Protein AF-A0A497RC19-F1 (afdb_monomer_lite)

Structure (mmCIF, N/CA/C/O backbone):
data_AF-A0A497RC19-F1
#
_entry.id   AF-A0A497RC19-F1
#
loop_
_atom_site.group_PDB
_atom_site.id
_atom_site.type_symbol
_atom_site.label_atom_id
_atom_site.label_alt_id
_atom_site.label_comp_id
_atom_site.label_asym_id
_atom_site.label_entity_id
_atom_site.label_seq_id
_atom_site.pdbx_PDB_ins_code
_atom_site.Cartn_x
_atom_site.Cartn_y
_atom_site.Cartn_z
_atom_site.occupancy
_atom_site.B_iso_or_equiv
_atom_site.auth_seq_id
_atom_site.auth_comp_id
_atom_site.auth_asym_id
_atom_site.auth_atom_id
_atom_site.pdbx_PDB_model_num
ATOM 1 N N . MET A 1 1 ? -13.949 -9.926 -4.758 1.00 48.03 1 MET A N 1
ATOM 2 C CA . MET A 1 1 ? -12.972 -9.409 -3.772 1.00 48.03 1 MET A CA 1
ATOM 3 C C . MET A 1 1 ? -12.907 -7.889 -3.923 1.00 48.03 1 MET A C 1
ATOM 5 O O . MET A 1 1 ? -12.352 -7.402 -4.901 1.00 48.03 1 MET A O 1
ATOM 9 N N . LYS A 1 2 ? -13.601 -7.131 -3.064 1.00 46.31 2 LYS A N 1
ATOM 10 C CA . LYS A 1 2 ? -13.687 -5.663 -3.170 1.00 46.31 2 LYS A CA 1
ATOM 11 C C . LYS A 1 2 ? -12.414 -5.090 -2.534 1.00 46.31 2 LYS A C 1
ATOM 13 O O . LYS A 1 2 ? -12.255 -5.187 -1.325 1.00 46.31 2 LYS A O 1
ATOM 18 N N . MET A 1 3 ? -11.468 -4.605 -3.341 1.00 50.06 3 MET A N 1
ATOM 19 C CA . MET A 1 3 ? -10.266 -3.951 -2.800 1.00 50.06 3 MET A CA 1
ATOM 20 C C . MET A 1 3 ? -10.676 -2.696 -2.027 1.00 50.06 3 MET A C 1
ATOM 22 O O . MET A 1 3 ? -11.540 -1.952 -2.497 1.00 50.06 3 MET A O 1
ATOM 26 N N . SER A 1 4 ? -10.051 -2.448 -0.875 1.00 59.72 4 SER A N 1
ATOM 27 C CA . SER A 1 4 ? -10.265 -1.207 -0.136 1.00 59.72 4 SER A CA 1
ATOM 28 C C . SER A 1 4 ? -9.777 -0.002 -0.949 1.00 59.72 4 SER A C 1
ATOM 30 O O . SER A 1 4 ? -8.830 -0.094 -1.737 1.00 59.72 4 SER A O 1
ATOM 32 N N . THR A 1 5 ? -10.441 1.142 -0.783 1.00 57.25 5 THR A N 1
ATOM 33 C CA . THR A 1 5 ? -10.145 2.383 -1.518 1.00 57.25 5 THR A CA 1
ATOM 34 C C . THR A 1 5 ? -8.695 2.840 -1.309 1.00 57.25 5 THR A C 1
ATOM 36 O O . THR A 1 5 ? -8.059 3.302 -2.253 1.00 57.25 5 THR A O 1
ATOM 39 N N . SER A 1 6 ? -8.156 2.613 -0.104 1.00 59.22 6 SER A N 1
ATOM 40 C CA . SER A 1 6 ? -6.755 2.845 0.284 1.00 59.22 6 SER A CA 1
ATOM 41 C C . SER A 1 6 ? -5.785 2.031 -0.581 1.00 59.22 6 SER A C 1
ATOM 43 O O . SER A 1 6 ? -4.930 2.583 -1.279 1.00 59.22 6 SER A O 1
ATOM 45 N N . ARG A 1 7 ? -5.987 0.710 -0.633 1.00 63.12 7 ARG A N 1
ATOM 46 C CA . ARG A 1 7 ? -5.147 -0.209 -1.407 1.00 63.12 7 ARG A CA 1
ATOM 47 C C . ARG A 1 7 ? -5.224 0.086 -2.899 1.00 63.12 7 ARG A C 1
ATOM 49 O O . ARG A 1 7 ? -4.224 -0.014 -3.602 1.00 63.12 7 ARG A O 1
ATOM 56 N N . ARG A 1 8 ? -6.407 0.484 -3.377 1.00 63.69 8 ARG A N 1
ATOM 57 C CA . ARG A 1 8 ? -6.633 0.865 -4.773 1.00 63.69 8 ARG A CA 1
ATOM 58 C C . ARG A 1 8 ? -5.846 2.119 -5.142 1.00 63.69 8 ARG A C 1
ATOM 60 O O . ARG A 1 8 ? -5.177 2.082 -6.164 1.00 63.69 8 ARG A O 1
ATOM 67 N N . ALA A 1 9 ? -5.863 3.152 -4.298 1.00 61.75 9 ALA A N 1
ATOM 68 C CA . ALA A 1 9 ? -5.139 4.404 -4.523 1.00 61.75 9 ALA A CA 1
ATOM 69 C C . ALA A 1 9 ? -3.614 4.202 -4.560 1.00 61.75 9 ALA A C 1
ATOM 71 O O . ALA A 1 9 ? -2.948 4.678 -5.483 1.00 61.75 9 ALA A O 1
ATOM 72 N N . ILE A 1 10 ? -3.070 3.429 -3.612 1.00 65.69 10 ILE A N 1
ATOM 73 C CA . ILE A 1 10 ? -1.639 3.081 -3.579 1.00 65.69 10 ILE A CA 1
ATOM 74 C C . ILE A 1 10 ? -1.260 2.275 -4.825 1.00 65.69 10 ILE A C 1
ATOM 76 O O . ILE A 1 10 ? -0.240 2.545 -5.459 1.00 65.69 10 ILE A O 1
ATOM 80 N N . ASN A 1 11 ? -2.100 1.315 -5.221 1.00 70.12 11 ASN A N 1
ATOM 81 C CA . ASN A 1 11 ? -1.822 0.482 -6.384 1.00 70.12 11 ASN A CA 1
ATOM 82 C C . ASN A 1 11 ? -1.895 1.287 -7.690 1.00 70.12 11 ASN A C 1
ATOM 84 O O . ASN A 1 11 ? -1.001 1.175 -8.518 1.00 70.12 11 ASN A O 1
ATOM 88 N N . THR A 1 12 ? -2.894 2.158 -7.866 1.00 72.19 12 THR A N 1
ATOM 89 C CA . THR A 1 12 ? -3.001 3.003 -9.067 1.00 72.19 12 THR A CA 1
ATOM 90 C C . THR A 1 12 ? -1.860 4.006 -9.182 1.00 72.19 12 THR A C 1
ATOM 92 O O . THR A 1 12 ? -1.350 4.198 -10.281 1.00 72.19 12 THR A O 1
ATOM 95 N N . SER A 1 13 ? -1.417 4.605 -8.070 1.00 74.56 13 SER A N 1
ATOM 96 C CA . SER A 1 13 ? -0.285 5.539 -8.087 1.00 74.56 13 SER A CA 1
ATOM 97 C C . SER A 1 13 ? 1.024 4.832 -8.439 1.00 74.56 13 SER A C 1
ATOM 99 O O . SER A 1 13 ? 1.802 5.340 -9.242 1.00 74.56 13 SER A O 1
ATOM 101 N N . ASN A 1 14 ? 1.262 3.647 -7.874 1.00 80.88 14 ASN A N 1
ATOM 102 C CA . ASN A 1 14 ? 2.486 2.900 -8.144 1.00 80.88 14 ASN A CA 1
ATOM 103 C C . ASN A 1 14 ? 2.488 2.284 -9.557 1.00 80.88 14 ASN A C 1
ATOM 105 O O . ASN A 1 14 ? 3.537 2.199 -10.181 1.00 80.88 14 ASN A O 1
ATOM 109 N N . ILE A 1 15 ? 1.335 1.909 -10.125 1.00 86.19 15 ILE A N 1
ATOM 110 C CA . ILE A 1 15 ? 1.256 1.380 -11.503 1.00 86.19 15 ILE A CA 1
ATOM 111 C C . ILE A 1 15 ? 1.808 2.381 -12.532 1.00 86.19 15 ILE A C 1
ATOM 113 O O . ILE A 1 15 ? 2.546 1.993 -13.440 1.00 86.19 15 ILE A O 1
ATOM 117 N N . TRP A 1 16 ? 1.505 3.671 -12.381 1.00 88.25 16 TRP A N 1
ATOM 118 C CA . TRP A 1 16 ? 2.038 4.705 -13.272 1.00 88.25 16 TRP A CA 1
ATOM 119 C C . TRP A 1 16 ? 3.550 4.900 -13.111 1.00 88.25 16 TRP A C 1
ATOM 121 O O . TRP A 1 16 ? 4.259 5.027 -14.106 1.00 88.25 16 TRP A O 1
ATOM 131 N N . THR A 1 17 ? 4.080 4.849 -11.886 1.00 89.19 17 THR A N 1
ATOM 132 C CA . THR A 1 17 ? 5.532 4.963 -11.672 1.00 89.19 17 THR A CA 1
ATOM 133 C C . THR A 1 17 ? 6.289 3.751 -12.220 1.00 89.19 17 THR A C 1
ATOM 135 O O . THR A 1 17 ? 7.340 3.921 -12.838 1.00 89.19 17 THR A O 1
ATOM 138 N N . PHE A 1 18 ? 5.730 2.542 -12.091 1.00 91.44 18 PHE A N 1
ATOM 139 C CA . PHE A 1 18 ? 6.286 1.325 -12.689 1.00 91.44 18 PHE A CA 1
ATOM 140 C C . PHE A 1 18 ? 6.311 1.387 -14.220 1.00 91.44 18 PHE A C 1
ATOM 142 O O . PHE A 1 18 ? 7.338 1.094 -14.829 1.00 91.44 18 PHE A O 1
ATOM 149 N N . THR A 1 19 ? 5.203 1.782 -14.850 1.00 92.44 19 THR A N 1
ATOM 150 C CA . THR A 1 19 ? 5.099 1.847 -16.320 1.00 92.44 19 THR A CA 1
ATOM 151 C C . THR A 1 19 ? 6.038 2.888 -16.922 1.00 92.44 19 THR A C 1
ATOM 153 O O . THR A 1 19 ? 6.758 2.573 -17.870 1.00 92.44 19 THR A O 1
ATOM 156 N N . ILE A 1 20 ? 6.106 4.090 -16.340 1.00 93.69 20 ILE A N 1
ATOM 157 C CA . ILE A 1 20 ? 7.041 5.140 -16.771 1.00 93.69 20 ILE A CA 1
ATOM 158 C C . ILE A 1 20 ? 8.491 4.685 -16.561 1.00 93.69 20 ILE A C 1
ATOM 160 O O . ILE A 1 20 ? 9.301 4.782 -17.482 1.00 93.69 20 ILE A O 1
ATOM 164 N N . GLY A 1 21 ? 8.819 4.138 -15.385 1.00 93.31 21 GLY A N 1
ATOM 165 C CA . GLY A 1 21 ? 10.167 3.659 -15.069 1.00 93.31 21 GLY A CA 1
ATOM 166 C C . GLY A 1 21 ? 10.653 2.569 -16.029 1.00 93.31 21 GLY A C 1
ATOM 167 O O . GLY A 1 21 ? 11.761 2.661 -16.555 1.00 93.31 21 GLY A O 1
ATOM 168 N N . ILE A 1 22 ? 9.805 1.577 -16.329 1.00 94.69 22 ILE A N 1
ATOM 169 C CA . ILE A 1 22 ? 10.103 0.527 -17.317 1.00 94.69 22 ILE A CA 1
ATOM 170 C C . ILE A 1 22 ? 10.274 1.131 -18.714 1.00 94.69 22 ILE A C 1
ATOM 172 O O . ILE A 1 22 ? 11.228 0.785 -19.407 1.00 94.69 22 ILE A O 1
ATOM 176 N N . GLY A 1 23 ? 9.398 2.054 -19.119 1.00 94.38 23 GLY A N 1
ATOM 177 C CA . GLY A 1 23 ? 9.488 2.726 -20.417 1.00 94.38 23 GLY A CA 1
ATOM 178 C C . GLY A 1 23 ? 10.821 3.452 -20.618 1.00 94.38 23 GLY A C 1
ATOM 179 O O . GLY A 1 23 ? 11.449 3.300 -21.665 1.00 94.38 23 GLY A O 1
ATOM 180 N N . LEU A 1 24 ? 11.299 4.173 -19.598 1.00 94.25 24 LEU A N 1
ATOM 181 C CA . LEU A 1 24 ? 12.593 4.866 -19.632 1.00 94.25 24 LEU A CA 1
ATOM 182 C C . LEU A 1 24 ? 13.775 3.899 -19.743 1.00 94.25 24 LEU A C 1
ATOM 184 O O . LEU A 1 24 ? 14.701 4.149 -20.517 1.00 94.25 24 LEU A O 1
ATOM 188 N N . ILE A 1 25 ? 13.736 2.784 -19.007 1.00 93.81 25 ILE A N 1
ATOM 189 C CA . ILE A 1 25 ? 14.772 1.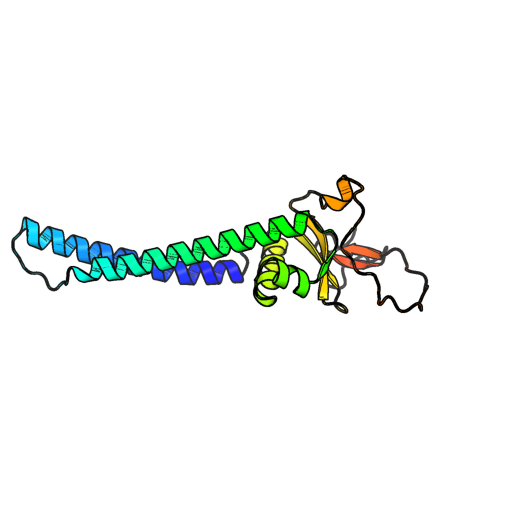748 -19.089 1.00 93.81 25 ILE A CA 1
ATOM 190 C C . ILE A 1 25 ? 14.777 1.120 -20.481 1.00 93.81 25 ILE A C 1
ATOM 192 O O . ILE A 1 25 ? 15.840 1.017 -21.085 1.00 93.81 25 ILE A O 1
ATOM 196 N N . LEU A 1 26 ? 13.612 0.749 -21.020 1.00 93.19 26 LEU A N 1
ATOM 197 C CA . LEU A 1 26 ? 13.508 0.164 -22.358 1.00 93.19 26 LEU A CA 1
ATOM 198 C C . LEU A 1 26 ? 14.026 1.126 -23.429 1.00 93.19 26 LEU A C 1
ATOM 200 O O . LEU A 1 26 ? 14.824 0.715 -24.267 1.00 93.19 26 LEU A O 1
ATOM 204 N N . TRP A 1 27 ? 13.650 2.406 -23.372 1.00 92.12 27 TRP A N 1
ATOM 205 C CA . TRP A 1 27 ? 14.154 3.417 -24.305 1.00 92.12 27 TRP A CA 1
ATOM 206 C C . TRP A 1 27 ? 15.674 3.597 -24.197 1.00 92.12 27 TRP A C 1
ATOM 208 O O . TRP A 1 27 ? 16.373 3.636 -25.210 1.00 92.12 27 TRP A O 1
ATOM 218 N N . GLY A 1 28 ? 16.207 3.646 -22.972 1.00 91.44 28 GLY A N 1
ATOM 219 C CA . GLY A 1 28 ? 17.646 3.736 -22.729 1.00 91.44 28 GLY A CA 1
ATOM 220 C C . GLY A 1 28 ? 18.419 2.507 -23.223 1.00 91.44 28 GLY A C 1
ATOM 221 O O . GLY A 1 28 ? 19.492 2.650 -23.809 1.00 91.44 28 GLY A O 1
ATOM 222 N N . VAL A 1 29 ? 17.864 1.303 -23.052 1.00 90.56 29 VAL A N 1
ATOM 223 C CA . VAL A 1 29 ? 18.447 0.051 -23.560 1.00 90.56 29 VAL A CA 1
ATOM 224 C C . VAL A 1 29 ? 18.400 0.008 -25.086 1.00 90.56 29 VAL A C 1
ATOM 226 O O . VAL A 1 29 ? 19.407 -0.325 -25.705 1.00 90.56 29 VAL A O 1
ATOM 229 N N . ILE A 1 30 ? 17.280 0.393 -25.708 1.00 90.75 30 ILE A N 1
ATOM 230 C CA . ILE A 1 30 ? 17.151 0.489 -27.171 1.00 90.75 30 ILE A CA 1
ATOM 231 C C . ILE A 1 30 ? 18.216 1.431 -27.731 1.00 90.75 30 ILE A C 1
ATOM 233 O O . ILE A 1 30 ? 18.905 1.079 -28.687 1.00 90.75 30 ILE A O 1
ATOM 237 N N . TRP A 1 31 ? 18.403 2.596 -27.109 1.00 90.31 31 TRP A N 1
ATOM 238 C CA . TRP A 1 31 ? 19.450 3.532 -27.502 1.00 90.31 31 TRP A CA 1
ATOM 239 C C . TRP A 1 31 ? 20.850 2.902 -27.428 1.00 90.31 31 TRP A C 1
ATOM 241 O O . TRP A 1 31 ? 21.615 2.988 -28.390 1.00 90.31 31 TRP A O 1
ATOM 251 N N . LEU A 1 32 ? 21.166 2.210 -26.325 1.00 88.81 32 LEU A N 1
ATOM 252 C CA . LEU A 1 32 ? 22.464 1.558 -26.116 1.00 88.81 32 LEU A CA 1
ATOM 253 C C . LEU A 1 32 ? 22.715 0.456 -27.156 1.00 88.81 32 LEU A C 1
ATOM 255 O O . LEU A 1 32 ? 23.799 0.392 -27.738 1.00 88.81 32 LEU A O 1
ATOM 259 N N . VAL A 1 33 ? 21.698 -0.358 -27.448 1.00 89.69 33 VAL A N 1
ATOM 260 C CA . VAL A 1 33 ? 21.754 -1.410 -28.473 1.00 89.69 33 VAL A CA 1
ATOM 261 C C . VAL A 1 33 ? 21.953 -0.812 -29.862 1.00 89.69 33 VAL A C 1
ATOM 263 O O . VAL A 1 33 ? 22.788 -1.310 -30.615 1.00 89.69 33 VAL A O 1
ATOM 266 N N . VAL A 1 34 ? 21.240 0.261 -30.219 1.00 89.31 34 VAL A N 1
ATOM 267 C CA . VAL A 1 34 ? 21.384 0.866 -31.550 1.00 89.31 34 VAL A CA 1
ATOM 268 C C . VAL A 1 34 ? 22.748 1.529 -31.723 1.00 89.31 34 VAL A C 1
ATOM 270 O O . VAL A 1 34 ? 23.388 1.323 -32.757 1.00 89.31 34 VAL A O 1
ATOM 273 N N . LYS A 1 35 ? 23.243 2.245 -30.708 1.00 87.31 35 LYS A N 1
ATOM 274 C CA . LYS A 1 35 ? 24.594 2.814 -30.726 1.00 87.31 35 LYS A CA 1
ATOM 275 C C . LYS A 1 35 ? 25.653 1.725 -30.895 1.00 87.31 35 LYS A C 1
ATOM 277 O O . LYS A 1 35 ? 26.521 1.849 -31.754 1.00 87.31 35 LYS A O 1
ATOM 282 N N . PHE A 1 36 ? 25.547 0.638 -30.130 1.00 89.00 36 PHE A N 1
ATOM 283 C CA . PHE A 1 36 ? 26.500 -0.471 -30.182 1.00 89.00 36 PHE A CA 1
ATOM 284 C C . PHE A 1 36 ? 26.432 -1.262 -31.499 1.00 89.00 36 PHE A C 1
ATOM 286 O O . PHE A 1 36 ? 27.463 -1.655 -32.035 1.00 89.00 36 PHE A O 1
ATOM 293 N N . ARG A 1 37 ? 25.231 -1.491 -32.052 1.00 89.06 37 ARG A N 1
ATOM 294 C CA . ARG A 1 37 ? 25.032 -2.362 -33.224 1.00 89.06 37 ARG A CA 1
ATOM 295 C C . ARG A 1 37 ? 25.105 -1.646 -34.573 1.00 89.06 37 ARG A C 1
ATOM 297 O O . ARG A 1 37 ? 25.477 -2.288 -35.559 1.00 89.06 37 ARG A O 1
ATOM 304 N N . PHE A 1 38 ? 24.720 -0.372 -34.631 1.00 85.75 38 PHE A N 1
ATOM 305 C CA . PHE A 1 38 ? 24.600 0.406 -35.870 1.00 85.75 38 PHE A CA 1
ATOM 306 C C . PHE A 1 38 ? 25.501 1.645 -35.912 1.00 85.75 38 PHE A C 1
ATOM 308 O O . PHE A 1 38 ? 25.522 2.317 -36.941 1.00 85.75 38 PHE A O 1
ATOM 315 N N . GLY A 1 39 ? 26.216 1.975 -34.827 1.00 84.12 39 GLY A N 1
ATOM 316 C CA . GLY A 1 39 ? 27.120 3.131 -34.772 1.00 84.12 39 GLY A CA 1
ATOM 317 C C . GLY A 1 39 ? 26.427 4.486 -34.958 1.00 84.12 39 GLY A C 1
ATOM 318 O O . GLY A 1 39 ? 27.095 5.483 -35.205 1.00 84.12 39 GLY A O 1
ATOM 319 N N . LYS A 1 40 ? 25.090 4.526 -34.883 1.00 84.56 40 LYS A N 1
ATOM 320 C CA . LYS A 1 40 ? 24.288 5.742 -35.041 1.00 84.56 40 LYS A CA 1
ATOM 321 C C . LYS A 1 40 ? 23.938 6.307 -33.675 1.00 84.56 40 LYS A C 1
ATOM 323 O O . LYS A 1 40 ? 23.365 5.603 -32.843 1.00 84.56 40 LYS A O 1
ATOM 328 N N . ASP A 1 41 ? 24.216 7.590 -33.483 1.00 80.44 41 ASP A N 1
ATOM 329 C CA . ASP A 1 41 ? 23.758 8.331 -32.315 1.00 80.44 41 ASP A CA 1
ATOM 330 C C . ASP A 1 41 ? 22.300 8.759 -32.535 1.00 80.44 41 ASP A C 1
ATOM 332 O O . ASP A 1 41 ? 22.002 9.754 -33.193 1.00 80.44 41 ASP A O 1
ATOM 336 N N . ILE A 1 42 ? 21.366 7.965 -32.012 1.00 81.88 42 ILE A N 1
ATOM 337 C CA . ILE A 1 42 ? 19.964 8.383 -31.884 1.00 81.88 42 ILE A CA 1
ATOM 338 C C . ILE A 1 42 ? 19.873 9.423 -30.758 1.00 81.88 42 ILE A C 1
ATOM 340 O O . ILE A 1 42 ? 20.684 9.426 -29.833 1.00 81.88 42 ILE A O 1
ATOM 344 N N . THR A 1 43 ? 18.870 10.295 -30.793 1.00 73.75 43 THR A N 1
ATOM 345 C CA . THR A 1 43 ? 18.527 11.196 -29.688 1.00 73.75 43 THR A CA 1
ATOM 346 C C . THR A 1 43 ? 18.146 10.393 -28.434 1.00 73.75 43 THR A C 1
ATOM 348 O O . THR A 1 43 ? 17.014 9.939 -28.274 1.00 73.75 43 THR A O 1
ATOM 351 N N . GLY A 1 44 ? 19.110 10.180 -27.544 1.00 67.94 44 GLY A N 1
ATOM 352 C CA . GLY A 1 44 ? 18.920 9.490 -26.274 1.00 67.94 44 GLY A CA 1
ATOM 353 C C . GLY A 1 44 ? 20.175 9.574 -25.415 1.00 67.94 44 GLY A C 1
ATOM 354 O O . GLY A 1 44 ? 21.292 9.547 -25.924 1.00 67.94 44 GLY A O 1
ATOM 355 N N . THR A 1 45 ? 19.992 9.706 -24.104 1.00 81.88 45 THR A N 1
ATOM 356 C CA . THR A 1 45 ? 21.101 9.750 -23.148 1.00 81.88 45 THR A CA 1
ATOM 357 C C . THR A 1 45 ? 21.087 8.452 -22.342 1.00 81.88 45 THR A C 1
ATOM 359 O O . THR A 1 45 ? 20.036 8.100 -21.799 1.00 81.88 45 THR A O 1
ATOM 362 N N . PRO A 1 46 ? 22.224 7.753 -22.178 1.00 81.62 46 PRO A N 1
ATOM 363 C CA . PRO A 1 46 ? 22.277 6.511 -21.399 1.00 81.62 46 PRO A CA 1
ATOM 364 C C . PRO A 1 46 ? 21.862 6.700 -19.926 1.00 81.62 46 PRO A C 1
ATOM 366 O O . PRO A 1 46 ? 21.454 5.749 -19.263 1.00 81.62 46 PRO A O 1
ATOM 369 N N . TRP A 1 47 ? 21.864 7.943 -19.436 1.00 87.38 47 TRP A N 1
ATOM 370 C CA . TRP A 1 47 ? 21.333 8.336 -18.127 1.00 87.38 47 TRP A CA 1
ATOM 371 C C . TRP A 1 47 ? 19.853 7.997 -17.893 1.00 87.38 47 TRP A C 1
ATOM 373 O O . TRP A 1 47 ? 19.448 7.854 -16.739 1.00 87.38 47 TRP A O 1
ATOM 383 N N . LEU A 1 48 ? 19.042 7.820 -18.942 1.00 89.56 48 LEU A N 1
ATOM 384 C CA . LEU A 1 48 ? 17.628 7.451 -18.785 1.00 89.56 48 LEU A CA 1
ATOM 385 C C . LEU A 1 48 ? 17.447 6.100 -18.074 1.00 89.56 48 LEU A C 1
ATOM 387 O O . LEU A 1 48 ? 16.488 5.935 -17.321 1.00 89.56 48 LEU A O 1
ATOM 391 N N . ILE A 1 49 ? 18.399 5.172 -18.234 1.00 91.50 49 ILE A N 1
ATOM 392 C CA . ILE A 1 49 ? 18.390 3.878 -17.536 1.00 91.50 49 ILE A CA 1
ATOM 393 C C . ILE A 1 49 ? 18.547 4.081 -16.025 1.00 91.50 49 ILE A C 1
ATOM 395 O O . ILE A 1 49 ? 17.838 3.449 -15.246 1.00 91.50 49 ILE A O 1
ATOM 399 N N . LEU A 1 50 ? 19.438 4.986 -15.603 1.00 92.62 50 LEU A N 1
ATOM 400 C CA . LEU A 1 50 ? 19.662 5.274 -14.184 1.00 92.62 50 LEU A CA 1
ATOM 401 C C . LEU A 1 50 ? 18.428 5.911 -13.544 1.00 92.62 50 LEU A C 1
ATOM 403 O O . LEU A 1 50 ? 18.006 5.487 -12.470 1.00 92.62 50 LEU A O 1
ATOM 407 N N . ILE A 1 51 ? 17.812 6.881 -14.224 1.00 92.75 51 ILE A N 1
ATOM 408 C CA . ILE A 1 51 ? 16.596 7.550 -13.739 1.00 92.75 51 ILE A CA 1
ATOM 409 C C . ILE A 1 51 ? 15.443 6.548 -13.622 1.00 92.75 51 ILE A C 1
ATOM 411 O O . ILE A 1 51 ? 14.788 6.477 -12.580 1.00 92.75 51 ILE A O 1
ATOM 415 N N . GLY A 1 52 ? 15.223 5.732 -14.659 1.00 93.38 52 GLY A N 1
ATOM 416 C CA . GLY A 1 52 ? 14.206 4.683 -14.632 1.00 93.38 52 GLY A CA 1
ATOM 417 C C . GLY A 1 52 ? 14.472 3.647 -13.535 1.00 93.38 52 GLY A C 1
ATOM 418 O O . GLY A 1 52 ? 13.551 3.252 -12.823 1.00 93.38 52 GLY A O 1
ATOM 419 N N . GLY A 1 53 ? 15.738 3.272 -13.327 1.00 94.25 53 GLY A N 1
ATOM 420 C CA . GLY A 1 53 ? 16.158 2.351 -12.271 1.00 94.25 53 GLY A CA 1
ATOM 421 C C . GLY A 1 53 ? 15.849 2.870 -10.866 1.00 94.25 53 GLY A C 1
ATOM 422 O O . GLY A 1 53 ? 15.232 2.158 -10.076 1.00 94.25 53 GLY A O 1
ATOM 423 N N . ILE A 1 54 ? 16.203 4.123 -10.565 1.00 94.69 54 ILE A N 1
ATOM 424 C CA . ILE A 1 54 ? 15.909 4.756 -9.266 1.00 94.69 54 ILE A CA 1
ATOM 425 C C . ILE A 1 54 ? 14.397 4.819 -9.022 1.00 94.69 54 ILE A C 1
ATOM 427 O O . ILE A 1 54 ? 13.940 4.492 -7.925 1.00 94.69 54 ILE A O 1
ATOM 431 N N . MET A 1 55 ? 13.609 5.179 -10.042 1.00 94.44 55 MET A N 1
ATOM 432 C CA . MET A 1 55 ? 12.147 5.188 -9.936 1.00 94.44 55 MET A CA 1
ATOM 433 C C . MET A 1 55 ? 11.574 3.807 -9.615 1.00 94.44 55 MET A C 1
ATOM 435 O O . MET A 1 55 ? 10.706 3.699 -8.747 1.00 94.44 55 MET A O 1
ATOM 439 N N . LEU A 1 56 ? 12.064 2.747 -10.262 1.00 92.62 56 LEU A N 1
ATOM 440 C CA . LEU A 1 56 ? 11.617 1.385 -9.971 1.00 92.62 56 LEU A CA 1
ATOM 441 C C . LEU A 1 56 ? 11.995 0.941 -8.562 1.00 92.62 56 LEU A C 1
ATOM 443 O O . LEU A 1 56 ? 11.161 0.364 -7.867 1.00 92.62 56 LEU A O 1
ATOM 447 N N . ILE A 1 57 ? 13.212 1.248 -8.112 1.00 93.44 57 ILE A N 1
ATOM 448 C CA . ILE A 1 57 ? 13.648 0.940 -6.746 1.00 93.44 57 ILE A CA 1
ATOM 449 C C . ILE A 1 57 ? 12.727 1.633 -5.737 1.00 93.44 57 ILE A C 1
ATOM 451 O O . ILE A 1 57 ? 12.231 0.977 -4.824 1.00 93.44 57 ILE A O 1
ATOM 455 N N . ALA A 1 58 ? 12.430 2.921 -5.928 1.00 91.69 58 ALA A N 1
ATOM 456 C CA . ALA A 1 58 ? 11.522 3.669 -5.059 1.00 91.69 58 ALA A CA 1
ATOM 457 C C . ALA A 1 58 ? 10.091 3.100 -5.063 1.00 91.69 58 ALA A C 1
ATOM 459 O O . ALA A 1 58 ? 9.450 2.996 -4.016 1.00 91.69 58 ALA A O 1
ATOM 460 N N . ALA A 1 59 ? 9.583 2.687 -6.226 1.00 89.31 59 ALA A N 1
ATOM 461 C CA . ALA A 1 59 ? 8.265 2.070 -6.330 1.00 89.31 59 ALA A CA 1
ATOM 462 C C . ALA A 1 59 ? 8.213 0.721 -5.587 1.00 89.31 59 ALA A C 1
ATOM 464 O O . ALA A 1 59 ? 7.264 0.451 -4.846 1.00 89.31 59 ALA A O 1
ATOM 465 N N . ILE A 1 60 ? 9.256 -0.106 -5.721 1.00 89.38 60 ILE A N 1
ATOM 466 C CA . ILE A 1 60 ? 9.371 -1.397 -5.030 1.00 89.38 60 ILE A CA 1
ATOM 467 C C . ILE A 1 60 ? 9.468 -1.197 -3.515 1.00 89.38 60 ILE A C 1
ATOM 469 O O . ILE A 1 60 ? 8.738 -1.857 -2.772 1.00 89.38 60 ILE A O 1
ATOM 473 N N . THR A 1 61 ? 10.322 -0.287 -3.034 1.00 90.00 61 THR A N 1
ATOM 474 C CA . THR A 1 61 ? 10.479 -0.036 -1.591 1.00 90.00 61 THR A CA 1
ATOM 475 C C . THR A 1 61 ? 9.189 0.486 -0.967 1.00 90.00 61 THR A C 1
ATOM 477 O O . THR A 1 61 ? 8.827 0.043 0.123 1.00 90.00 61 THR A O 1
ATOM 480 N N . ASN A 1 62 ? 8.441 1.340 -1.672 1.00 88.06 62 ASN A N 1
ATOM 481 C CA . ASN A 1 62 ? 7.137 1.825 -1.225 1.00 88.06 62 ASN A CA 1
ATOM 482 C C . ASN A 1 62 ? 6.117 0.680 -1.072 1.00 88.06 62 ASN A C 1
ATOM 484 O O . ASN A 1 62 ? 5.478 0.533 -0.027 1.00 88.06 62 ASN A O 1
ATOM 488 N N . VAL A 1 63 ? 6.010 -0.192 -2.082 1.00 86.88 63 VAL A N 1
ATOM 489 C CA . VAL A 1 63 ? 5.114 -1.363 -2.035 1.00 86.88 63 VAL A CA 1
ATOM 490 C C . VAL A 1 63 ? 5.515 -2.328 -0.916 1.00 86.88 63 VAL A C 1
ATOM 492 O O . VAL A 1 63 ? 4.648 -2.825 -0.191 1.00 86.88 63 VAL A O 1
ATOM 495 N N . MET A 1 64 ? 6.812 -2.591 -0.743 1.00 87.56 64 MET A N 1
ATOM 496 C CA . MET A 1 64 ? 7.299 -3.470 0.323 1.00 87.56 64 MET A CA 1
ATOM 497 C C . MET A 1 64 ? 7.049 -2.888 1.716 1.00 87.56 64 MET A C 1
ATOM 499 O O . MET A 1 64 ? 6.585 -3.615 2.594 1.00 87.56 64 MET A O 1
ATOM 503 N N . SER A 1 65 ? 7.280 -1.587 1.910 1.00 88.25 65 SER A N 1
ATOM 504 C CA . SER A 1 65 ? 7.037 -0.890 3.180 1.00 88.25 65 SER A CA 1
ATOM 505 C C . SER A 1 65 ? 5.578 -1.020 3.628 1.00 88.25 65 SER A C 1
ATOM 507 O O . SER A 1 65 ? 5.303 -1.388 4.772 1.00 88.25 65 SER A O 1
ATOM 509 N N . TYR A 1 66 ? 4.626 -0.840 2.704 1.00 86.00 66 TYR A N 1
ATOM 510 C CA . TYR A 1 66 ? 3.202 -1.010 3.002 1.00 86.00 66 TYR A CA 1
ATOM 511 C C . TYR A 1 66 ? 2.864 -2.441 3.453 1.00 86.00 66 TYR A C 1
ATOM 513 O O . TYR A 1 66 ? 2.139 -2.633 4.432 1.00 86.00 66 TYR A O 1
ATOM 521 N N . ARG A 1 67 ? 3.416 -3.461 2.780 1.00 86.38 67 ARG A N 1
ATOM 522 C CA . ARG A 1 67 ? 3.201 -4.868 3.165 1.00 86.38 67 ARG A CA 1
ATOM 523 C C . ARG A 1 67 ? 3.785 -5.176 4.542 1.00 86.38 67 ARG A C 1
ATOM 525 O O . ARG A 1 67 ? 3.096 -5.763 5.371 1.00 86.38 67 ARG A O 1
ATOM 532 N N . TYR A 1 68 ? 5.011 -4.731 4.793 1.00 90.81 68 TYR A N 1
ATOM 533 C CA . TYR A 1 68 ? 5.709 -4.943 6.057 1.00 90.81 68 TYR A CA 1
ATOM 534 C C . TYR A 1 68 ? 4.967 -4.318 7.247 1.00 90.81 68 TYR A C 1
ATOM 536 O O . TYR A 1 68 ? 4.749 -4.977 8.264 1.00 90.81 68 T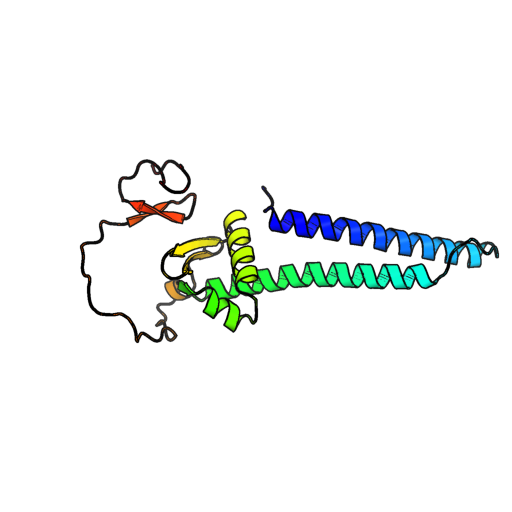YR A O 1
ATOM 544 N N . ASN A 1 69 ? 4.502 -3.077 7.101 1.00 89.75 69 ASN A N 1
ATOM 545 C CA . ASN A 1 69 ? 3.738 -2.379 8.136 1.00 89.75 69 ASN A CA 1
ATOM 546 C C . ASN A 1 69 ? 2.399 -3.066 8.436 1.00 89.75 69 ASN A C 1
ATOM 548 O O . ASN A 1 69 ? 2.013 -3.209 9.595 1.00 89.75 69 ASN A O 1
ATOM 552 N N . ARG A 1 70 ? 1.706 -3.551 7.401 1.00 89.06 70 ARG A N 1
ATOM 553 C CA . ARG A 1 70 ? 0.453 -4.297 7.561 1.00 89.06 70 ARG A CA 1
ATOM 554 C C . ARG A 1 70 ? 0.652 -5.601 8.336 1.00 89.06 70 ARG A C 1
ATOM 556 O O . ARG A 1 70 ? -0.152 -5.910 9.214 1.00 89.06 70 ARG A O 1
ATOM 563 N N . ASP A 1 71 ? 1.708 -6.351 8.033 1.00 88.12 71 ASP A N 1
ATOM 564 C CA . ASP A 1 71 ? 1.994 -7.619 8.712 1.00 88.12 71 ASP A CA 1
ATOM 565 C C . ASP A 1 71 ? 2.435 -7.407 10.168 1.00 88.12 71 ASP A C 1
ATOM 567 O O . ASP A 1 71 ? 2.037 -8.183 11.037 1.00 88.12 71 ASP A O 1
ATOM 571 N N . LYS A 1 72 ? 3.151 -6.313 10.467 1.00 90.12 72 LYS A N 1
ATOM 572 C CA . LYS A 1 72 ? 3.452 -5.889 11.845 1.00 90.12 72 LYS A CA 1
ATOM 573 C C . LYS A 1 72 ? 2.200 -5.619 12.667 1.00 90.12 72 LYS A C 1
ATOM 575 O O . LYS A 1 72 ? 2.061 -6.167 13.756 1.00 90.12 72 LYS A O 1
ATOM 580 N N . VAL A 1 73 ? 1.288 -4.800 12.137 1.00 90.00 73 VAL A N 1
ATOM 581 C CA . VAL A 1 73 ? 0.027 -4.468 12.817 1.00 90.00 73 VAL A CA 1
ATOM 582 C C . VAL A 1 73 ? -0.788 -5.738 13.051 1.00 90.00 73 VAL A C 1
ATOM 584 O O . VAL A 1 73 ? -1.256 -5.975 14.159 1.00 90.00 73 VAL A O 1
ATOM 587 N N . LEU A 1 74 ? -0.903 -6.606 12.041 1.00 85.44 74 LEU A N 1
ATOM 588 C CA . LEU A 1 74 ? -1.615 -7.875 12.183 1.00 85.44 74 LEU A CA 1
ATOM 589 C C . LEU A 1 74 ? -0.954 -8.805 13.210 1.00 85.44 74 LEU A C 1
ATOM 591 O O . LEU A 1 74 ? -1.660 -9.491 13.942 1.00 85.44 74 LEU A O 1
ATOM 595 N N . GLY A 1 75 ? 0.378 -8.834 13.266 1.00 87.44 75 GLY A N 1
ATOM 596 C CA . GLY A 1 75 ? 1.133 -9.578 14.271 1.00 87.44 75 GLY A CA 1
ATOM 597 C C . GLY A 1 75 ? 0.856 -9.078 15.687 1.00 87.44 75 GLY A C 1
ATOM 598 O O . GLY A 1 75 ? 0.499 -9.875 16.546 1.00 87.44 75 GLY A O 1
ATOM 599 N N . ALA A 1 76 ? 0.932 -7.766 15.909 1.00 87.00 76 ALA A N 1
ATOM 600 C CA . ALA A 1 76 ? 0.684 -7.159 17.216 1.00 87.00 76 ALA A CA 1
ATOM 601 C C . ALA A 1 76 ? -0.763 -7.366 17.702 1.00 87.00 76 ALA A C 1
ATOM 603 O O . ALA A 1 76 ? -0.991 -7.698 18.863 1.00 87.00 76 ALA A O 1
ATOM 604 N N . LEU A 1 77 ? -1.752 -7.261 16.806 1.00 85.44 77 LEU A N 1
ATOM 605 C CA . LEU A 1 77 ? -3.166 -7.470 17.147 1.00 85.44 77 LEU A CA 1
ATOM 606 C C . LEU A 1 77 ? -3.496 -8.915 17.556 1.00 85.44 77 LEU A C 1
ATOM 608 O O . LEU A 1 77 ? -4.509 -9.141 18.207 1.00 85.44 77 LEU A O 1
ATOM 612 N N . LYS A 1 78 ? -2.665 -9.905 17.204 1.00 83.81 78 LYS A N 1
ATOM 613 C CA . LYS A 1 78 ? -2.842 -11.284 17.696 1.00 83.81 78 LYS A CA 1
ATOM 614 C C . LYS A 1 78 ? -2.475 -11.441 19.168 1.00 83.81 78 LYS A C 1
ATOM 616 O O . LYS A 1 78 ? -2.940 -12.390 19.804 1.00 83.81 78 LYS A O 1
ATOM 621 N N . SER A 1 79 ? -1.621 -10.562 19.681 1.00 80.31 79 SER A N 1
ATOM 622 C CA . SER A 1 79 ? -1.118 -10.623 21.052 1.00 80.31 79 SER A CA 1
ATOM 623 C C . SER A 1 79 ? -2.083 -9.983 22.044 1.00 80.31 79 SER A C 1
ATOM 625 O O . SER A 1 79 ? -2.193 -10.466 23.164 1.00 80.31 79 SER A O 1
ATOM 627 N N . TYR A 1 80 ? -2.820 -8.944 21.635 1.00 75.50 80 TYR A N 1
ATOM 628 C CA . TYR A 1 80 ? -3.626 -8.135 22.551 1.00 75.50 80 TYR A CA 1
ATOM 629 C C . TYR A 1 80 ? -5.133 -8.204 22.236 1.00 75.50 80 TYR A C 1
ATOM 631 O O . TYR A 1 80 ? -5.531 -7.909 21.109 1.00 75.50 80 TYR A O 1
ATOM 639 N N . PRO A 1 81 ? -5.997 -8.534 23.219 1.00 66.69 81 PRO A N 1
ATOM 640 C CA . PRO A 1 81 ? -7.451 -8.560 23.032 1.00 66.69 81 PRO A CA 1
ATOM 641 C C . PRO A 1 81 ? -8.072 -7.151 23.013 1.00 66.69 81 PRO A C 1
ATOM 643 O O . PRO A 1 81 ? -9.092 -6.921 22.365 1.00 66.69 81 PRO A O 1
ATOM 646 N N . ARG A 1 82 ? -7.452 -6.179 23.693 1.00 72.31 82 ARG A N 1
ATOM 647 C CA . ARG A 1 82 ? -7.838 -4.762 23.679 1.00 72.31 82 ARG A CA 1
ATOM 648 C C . ARG A 1 82 ? -6.572 -3.915 23.673 1.00 72.31 82 ARG A C 1
ATOM 650 O O . ARG A 1 82 ? -5.717 -4.108 24.531 1.00 72.31 82 ARG A O 1
ATOM 657 N N . VAL A 1 83 ? -6.450 -2.998 22.718 1.00 79.88 83 VAL A N 1
ATOM 658 C CA . VAL A 1 83 ? -5.301 -2.087 22.622 1.00 79.88 83 VAL A CA 1
ATOM 659 C C . VAL A 1 83 ? -5.757 -0.713 22.139 1.00 79.88 83 VAL A C 1
ATOM 661 O O . VAL A 1 83 ? -6.596 -0.607 21.239 1.00 79.88 83 VAL A O 1
ATOM 664 N N . SER A 1 84 ? -5.227 0.349 22.746 1.00 79.88 84 SER A N 1
ATOM 665 C CA . SER A 1 84 ? -5.481 1.712 22.279 1.00 79.88 84 SER A CA 1
ATOM 666 C C . SER A 1 84 ? -4.678 1.986 21.004 1.00 79.88 84 SER A C 1
ATOM 668 O O . SER A 1 84 ? -3.544 1.52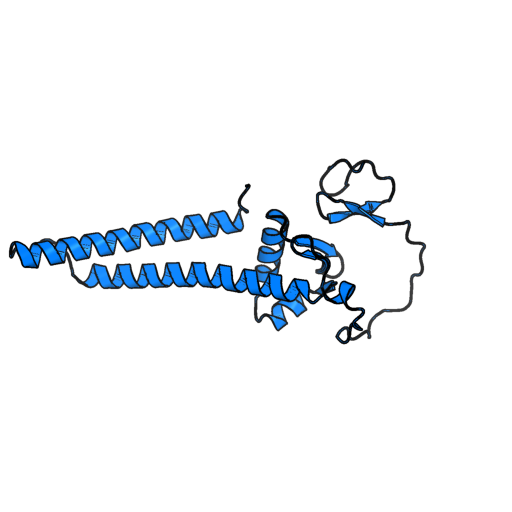1 20.849 1.00 79.88 84 SER A O 1
ATOM 670 N N . LEU A 1 85 ? -5.256 2.742 20.065 1.00 84.00 85 LEU A N 1
ATOM 671 C CA . LEU A 1 85 ? -4.574 3.082 18.808 1.00 84.00 85 LEU A CA 1
ATOM 672 C C . LEU A 1 85 ? -3.262 3.837 19.051 1.00 84.00 85 LEU A C 1
ATOM 674 O O . LEU A 1 85 ? -2.278 3.567 18.367 1.00 84.00 85 LEU A O 1
ATOM 678 N N . ALA A 1 86 ? -3.246 4.736 20.038 1.00 82.38 86 ALA A N 1
ATOM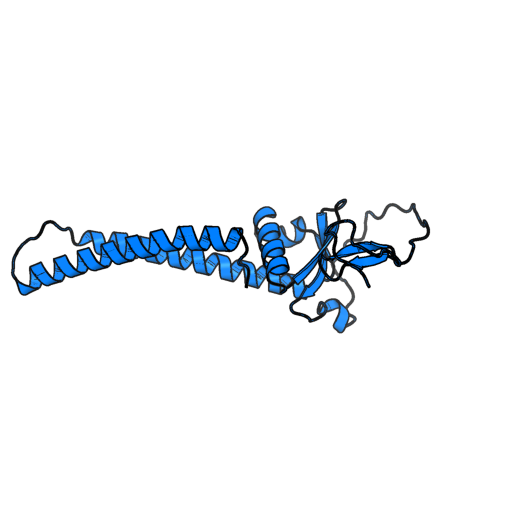 679 C CA . ALA A 1 86 ? -2.081 5.531 20.410 1.00 82.38 86 ALA A CA 1
ATOM 680 C C . ALA A 1 86 ? -0.929 4.662 20.933 1.00 82.38 86 ALA A C 1
ATOM 682 O O . ALA A 1 86 ? 0.215 4.795 20.494 1.00 82.38 86 ALA A O 1
ATOM 683 N N . GLN A 1 87 ? -1.232 3.714 21.823 1.00 82.62 87 GLN A N 1
ATOM 684 C CA . GLN A 1 87 ? -0.222 2.821 22.386 1.00 82.62 87 GLN A CA 1
ATOM 685 C C . GLN A 1 87 ? 0.327 1.871 21.319 1.00 82.62 87 GLN A C 1
ATOM 687 O O . GLN A 1 87 ? 1.544 1.763 21.174 1.00 82.62 87 GLN A O 1
ATOM 692 N N . LEU A 1 88 ? -0.549 1.281 20.497 1.00 86.94 88 LEU A N 1
ATOM 693 C CA . LEU A 1 88 ? -0.142 0.417 19.387 1.00 86.94 88 LEU A CA 1
ATOM 694 C C . LEU A 1 88 ? 0.716 1.171 18.358 1.00 86.94 88 LEU A C 1
ATOM 696 O O . LEU A 1 88 ? 1.701 0.638 17.848 1.00 86.94 88 LEU A O 1
ATOM 700 N N . ALA A 1 89 ? 0.370 2.425 18.065 1.00 88.25 89 ALA A N 1
ATOM 701 C CA . ALA A 1 89 ? 1.149 3.284 17.181 1.00 88.25 89 ALA A CA 1
ATOM 702 C C . ALA A 1 89 ? 2.540 3.580 17.760 1.00 88.25 89 ALA A C 1
ATOM 704 O O . ALA A 1 89 ? 3.536 3.475 17.041 1.00 88.25 89 ALA A O 1
ATOM 705 N N . SER A 1 90 ? 2.621 3.872 19.061 1.00 87.62 90 SER A N 1
ATOM 706 C CA . SER A 1 90 ? 3.890 4.130 19.747 1.00 87.62 90 SER A CA 1
ATOM 707 C C . SER A 1 90 ? 4.811 2.903 19.779 1.00 87.62 90 SER A C 1
ATOM 709 O O . SER A 1 90 ? 6.000 3.027 19.484 1.00 87.62 90 SER A O 1
ATOM 711 N N . GLU A 1 91 ? 4.264 1.709 20.028 1.00 89.00 91 GLU A N 1
ATOM 712 C CA . GLU A 1 91 ? 5.014 0.447 20.069 1.00 89.00 91 GLU A CA 1
ATOM 713 C C . GLU A 1 91 ? 5.567 0.083 18.685 1.00 89.00 91 GLU A C 1
ATOM 715 O O . GLU A 1 91 ? 6.732 -0.290 18.533 1.00 89.00 91 GLU A O 1
ATOM 720 N N . LEU A 1 92 ? 4.753 0.268 17.644 1.00 89.50 92 LEU A N 1
ATOM 721 C CA . LEU A 1 92 ? 5.144 -0.018 16.266 1.00 89.50 92 LEU A CA 1
ATOM 722 C C . LEU A 1 92 ? 5.981 1.097 15.621 1.00 89.50 92 LEU A C 1
ATOM 724 O O . LEU A 1 92 ? 6.462 0.910 14.500 1.00 89.50 92 LEU A O 1
ATOM 728 N N . LYS A 1 93 ? 6.179 2.231 16.311 1.00 93.25 93 LYS A N 1
ATOM 729 C CA . LYS A 1 93 ? 6.807 3.455 15.781 1.00 93.25 93 LYS A CA 1
ATOM 730 C C . LYS A 1 93 ? 6.127 3.941 14.492 1.00 93.25 93 LYS A C 1
ATOM 732 O O . LYS A 1 93 ? 6.792 4.298 13.520 1.00 93.25 93 LYS A O 1
ATOM 737 N N . MET A 1 94 ? 4.796 3.918 14.474 1.00 89.31 94 MET A N 1
ATOM 738 C CA . MET A 1 94 ? 3.949 4.323 13.348 1.00 89.31 94 MET A CA 1
ATOM 739 C C . MET A 1 94 ? 3.066 5.516 13.724 1.00 89.31 94 MET A C 1
ATOM 741 O O . MET A 1 94 ? 2.852 5.787 14.901 1.00 89.31 94 MET A O 1
ATOM 745 N N . GLN A 1 95 ? 2.517 6.228 12.735 1.00 89.19 95 GLN A N 1
ATOM 746 C CA . GLN A 1 95 ? 1.502 7.247 13.016 1.00 89.19 95 GLN A CA 1
ATOM 747 C C . GLN A 1 95 ? 0.151 6.580 13.298 1.00 89.19 95 GLN A C 1
ATOM 749 O O . GLN A 1 95 ? -0.227 5.619 12.626 1.00 89.19 95 GLN A O 1
ATOM 754 N N . GLU A 1 96 ? -0.623 7.134 14.232 1.00 86.69 96 GLU A N 1
ATOM 755 C CA . GLU A 1 96 ? -1.955 6.613 14.581 1.00 86.69 96 GLU A CA 1
ATOM 756 C C . GLU A 1 96 ? -2.886 6.514 13.368 1.00 86.69 96 GLU A C 1
ATOM 758 O O . GLU A 1 96 ? -3.618 5.534 13.213 1.00 86.69 96 GLU A O 1
ATOM 763 N N . LYS A 1 97 ? -2.818 7.494 12.456 1.00 86.50 97 LYS A N 1
ATOM 764 C CA . LYS A 1 97 ? -3.591 7.492 11.206 1.00 86.50 97 LYS A CA 1
ATOM 765 C C . LYS A 1 97 ? -3.272 6.274 10.327 1.00 86.50 97 LYS A C 1
ATOM 767 O O . LYS A 1 97 ? -4.180 5.697 9.728 1.00 86.50 97 LYS A O 1
ATOM 772 N N . ASP A 1 98 ? -2.001 5.871 10.278 1.00 87.56 98 ASP A N 1
ATOM 773 C CA . ASP A 1 98 ? -1.525 4.789 9.418 1.00 87.56 98 ASP A CA 1
ATOM 774 C C . ASP A 1 98 ? -1.991 3.457 10.000 1.00 87.56 98 ASP A C 1
ATOM 776 O O . ASP A 1 98 ? -2.592 2.650 9.292 1.00 87.56 98 ASP A O 1
ATOM 780 N N . VAL A 1 99 ? -1.845 3.282 11.318 1.00 89.56 99 VAL A N 1
ATOM 781 C CA . VAL A 1 99 ? -2.366 2.119 12.050 1.00 89.56 99 VAL A CA 1
ATOM 782 C C . VAL A 1 99 ? -3.881 2.002 11.880 1.00 89.56 99 VAL A C 1
ATOM 784 O O . VAL A 1 99 ? -4.383 0.935 11.525 1.00 89.56 99 VAL A O 1
ATOM 787 N N . LYS A 1 100 ? -4.619 3.106 12.040 1.00 88.88 100 LYS A N 1
ATOM 788 C CA . LYS A 1 100 ? -6.073 3.145 11.841 1.00 88.88 100 LYS A CA 1
ATOM 789 C C . LYS A 1 100 ? -6.467 2.720 10.426 1.00 88.88 100 LYS A C 1
ATOM 791 O O . LYS A 1 100 ? -7.367 1.895 10.276 1.00 88.88 100 LYS A O 1
ATOM 796 N N . SER A 1 101 ? -5.803 3.247 9.395 1.00 86.38 101 SER A N 1
ATOM 797 C CA . SER A 1 101 ? -6.097 2.882 8.002 1.00 86.38 101 SER A CA 1
ATOM 798 C C . SER A 1 101 ? -5.827 1.402 7.717 1.00 86.38 101 SER A C 1
ATOM 800 O O . SER A 1 101 ? -6.665 0.737 7.111 1.00 86.38 101 SER A O 1
ATOM 802 N N . ILE A 1 102 ? -4.728 0.854 8.246 1.00 89.00 102 ILE A N 1
ATOM 803 C CA . ILE A 1 102 ? -4.389 -0.567 8.128 1.00 89.00 102 ILE A CA 1
ATOM 804 C C . ILE A 1 102 ? -5.450 -1.436 8.809 1.00 89.00 102 ILE A C 1
ATOM 806 O O . ILE A 1 102 ? -5.885 -2.427 8.232 1.00 89.00 102 ILE A O 1
ATOM 810 N N . ILE A 1 103 ? -5.913 -1.067 10.005 1.00 87.12 103 ILE A N 1
ATOM 811 C CA . ILE A 1 103 ? -6.965 -1.805 10.723 1.00 87.12 103 ILE A CA 1
ATOM 812 C C . ILE A 1 103 ? -8.278 -1.805 9.932 1.00 87.12 103 ILE A C 1
ATOM 814 O O . ILE A 1 103 ? -8.932 -2.844 9.815 1.00 87.12 103 ILE A O 1
ATOM 818 N N . VAL A 1 104 ? -8.659 -0.661 9.359 1.00 86.38 104 VAL A N 1
ATOM 819 C CA . VAL A 1 104 ? -9.850 -0.549 8.502 1.00 86.38 104 VAL A CA 1
ATOM 820 C C . VAL A 1 104 ? -9.711 -1.424 7.253 1.00 86.38 104 VAL A C 1
ATOM 822 O O . VAL A 1 104 ? -10.657 -2.129 6.892 1.00 86.38 104 VAL A O 1
ATOM 825 N N . ASP A 1 105 ? -8.533 -1.442 6.627 1.00 85.00 105 ASP A N 1
ATOM 826 C CA . ASP A 1 105 ? -8.238 -2.306 5.482 1.00 85.00 105 ASP A CA 1
ATOM 827 C C . ASP A 1 105 ? -8.337 -3.793 5.864 1.00 85.00 105 ASP A C 1
ATOM 829 O O . ASP A 1 105 ? -9.015 -4.562 5.181 1.00 85.00 105 ASP A O 1
ATOM 833 N N . LEU A 1 106 ? -7.753 -4.198 6.997 1.00 85.75 106 LEU A N 1
ATOM 834 C CA . LEU A 1 106 ? -7.822 -5.570 7.512 1.00 85.75 106 LEU A CA 1
ATOM 835 C C . LEU A 1 106 ? -9.259 -6.019 7.811 1.00 85.75 106 LEU A C 1
ATOM 837 O O . LEU A 1 106 ? -9.607 -7.169 7.526 1.00 85.75 106 LEU A O 1
ATOM 841 N N . ARG A 1 107 ? -10.101 -5.124 8.345 1.00 82.50 107 ARG A N 1
ATOM 842 C CA . ARG A 1 107 ? -11.530 -5.392 8.570 1.00 82.50 107 ARG A CA 1
ATOM 843 C C . ARG A 1 107 ? -12.278 -5.563 7.254 1.00 82.50 107 ARG A C 1
ATOM 845 O O . ARG A 1 107 ? -13.058 -6.499 7.109 1.00 82.50 107 ARG A O 1
ATOM 852 N N . THR A 1 108 ? -12.010 -4.692 6.286 1.00 78.81 108 THR A N 1
ATOM 853 C CA . THR A 1 108 ? -12.640 -4.740 4.957 1.00 78.81 108 THR A CA 1
ATOM 854 C C . THR A 1 108 ? -12.285 -6.027 4.207 1.00 78.81 108 THR A C 1
ATOM 856 O O . THR A 1 108 ? -13.119 -6.585 3.500 1.00 78.81 108 THR A O 1
ATOM 859 N N . GLU A 1 109 ? -11.064 -6.533 4.387 1.00 78.50 109 GLU A N 1
ATOM 860 C CA . GLU A 1 109 ? -10.601 -7.803 3.816 1.00 78.50 109 GLU A CA 1
ATOM 861 C C . GLU A 1 109 ? -11.090 -9.044 4.590 1.00 78.50 109 GLU A C 1
ATOM 863 O O . GLU A 1 109 ? -10.807 -10.167 4.174 1.00 78.50 109 GLU A O 1
ATOM 868 N N . GLY A 1 110 ? -11.798 -8.869 5.713 1.00 78.62 110 GLY A N 1
ATOM 869 C CA . GLY A 1 110 ? -12.267 -9.962 6.571 1.00 78.62 110 GLY A CA 1
ATOM 870 C C . GLY A 1 110 ? -11.162 -10.649 7.382 1.00 78.62 110 GLY A C 1
ATOM 871 O O . GLY A 1 110 ? -11.404 -11.685 7.995 1.00 78.62 110 GLY A O 1
ATOM 872 N N . GLN A 1 111 ? -9.944 -10.094 7.411 1.00 76.44 111 GLN A N 1
ATOM 873 C CA . GLN A 1 111 ? -8.826 -10.651 8.184 1.00 76.44 111 GLN A CA 1
ATOM 874 C C . GLN A 1 111 ? -8.856 -10.251 9.659 1.00 76.44 111 GLN A C 1
ATOM 876 O O . GLN A 1 111 ? -8.102 -10.812 10.451 1.00 76.44 111 GLN A O 1
ATOM 881 N N . LEU A 1 112 ? -9.695 -9.285 10.025 1.00 81.94 112 LEU A N 1
ATOM 882 C CA . LEU A 1 112 ? -9.799 -8.767 11.379 1.00 81.94 112 LEU A CA 1
ATOM 883 C C . LEU A 1 112 ? -11.256 -8.429 11.697 1.00 81.94 112 LEU A C 1
ATOM 885 O O . LEU A 1 112 ? -11.845 -7.553 11.065 1.00 81.94 112 LEU A O 1
ATOM 889 N N . LYS A 1 113 ? -11.822 -9.064 12.721 1.00 77.25 113 LYS A N 1
ATOM 890 C CA . LYS A 1 113 ? -13.037 -8.580 13.376 1.00 77.25 113 LYS A CA 1
ATOM 891 C C . LYS A 1 113 ? -12.599 -7.811 14.610 1.00 77.25 113 LYS A C 1
ATOM 893 O O . LYS A 1 113 ? -12.104 -8.386 15.572 1.00 77.25 113 LYS A O 1
ATOM 898 N N . ALA A 1 114 ? -12.743 -6.497 14.558 1.00 78.50 114 ALA A N 1
ATOM 899 C CA . ALA A 1 114 ? -12.446 -5.611 15.675 1.00 78.50 114 ALA A CA 1
ATOM 900 C C . ALA A 1 114 ? -13.610 -4.635 15.854 1.00 78.50 114 ALA A C 1
ATOM 902 O O . ALA A 1 114 ? -14.282 -4.340 14.866 1.00 78.50 114 ALA A O 1
ATOM 903 N N . SER A 1 115 ? -13.812 -4.094 17.050 1.00 68.75 115 SER A N 1
ATOM 904 C CA . SER A 1 115 ? -14.738 -2.992 17.340 1.00 68.75 115 SER A CA 1
ATOM 905 C C . SER A 1 115 ? -13.953 -1.760 17.797 1.00 68.75 115 SER A C 1
ATOM 907 O O . SER A 1 115 ? -12.878 -1.903 18.375 1.00 68.75 115 SER A O 1
ATOM 909 N N . PHE A 1 116 ? -14.459 -0.563 17.498 1.00 74.06 116 PHE A N 1
ATOM 910 C CA . PHE A 1 116 ? -13.878 0.693 17.982 1.00 74.06 116 PHE A CA 1
ATOM 911 C C . PHE A 1 116 ? -14.764 1.250 19.093 1.00 74.06 116 PHE A C 1
ATOM 913 O O . PHE A 1 116 ? -15.968 1.403 18.881 1.00 74.06 116 PHE A O 1
ATOM 920 N N . ASP A 1 117 ? -14.179 1.571 20.245 1.00 72.94 117 ASP A N 1
ATOM 921 C CA . ASP A 1 117 ? -14.883 2.285 21.309 1.00 72.94 117 ASP A CA 1
ATOM 922 C C . ASP A 1 117 ? -14.898 3.794 20.983 1.00 72.94 117 ASP A C 1
ATOM 924 O O . ASP A 1 117 ? -13.833 4.416 20.908 1.00 72.94 117 ASP A O 1
ATOM 928 N N . PRO A 1 118 ? -16.076 4.409 20.757 1.00 59.94 118 PRO A N 1
ATOM 929 C CA . PRO A 1 118 ? -16.177 5.821 20.397 1.00 59.94 118 PRO A CA 1
ATOM 930 C C . PRO A 1 118 ? -15.756 6.777 21.522 1.00 59.94 118 PRO A C 1
ATOM 932 O O . PRO A 1 118 ? -15.531 7.952 21.240 1.00 59.94 118 PRO A O 1
ATOM 935 N N . LYS A 1 119 ? -15.658 6.315 22.777 1.00 59.19 119 LYS A N 1
ATOM 936 C CA . LYS A 1 119 ? -15.310 7.168 23.924 1.00 59.19 119 LYS A CA 1
ATOM 937 C C . LYS A 1 119 ? -13.812 7.184 24.224 1.00 59.19 119 LYS A C 1
ATOM 939 O O . LYS A 1 119 ? -13.289 8.241 24.556 1.00 59.19 119 LYS A O 1
ATOM 944 N N . SER A 1 120 ? -13.130 6.044 24.105 1.00 60.56 120 SER A N 1
ATOM 945 C CA . SER A 1 120 ? -11.695 5.928 24.408 1.00 60.56 120 SER A CA 1
ATOM 946 C C . SER A 1 120 ? -10.795 5.878 23.172 1.00 60.56 120 SER A C 1
ATOM 948 O O . SER A 1 120 ? -9.589 6.075 23.289 1.00 60.56 120 SER A O 1
ATOM 950 N N . GLY A 1 121 ? -11.352 5.622 21.982 1.00 64.94 121 GLY A N 1
ATOM 951 C CA . GLY A 1 121 ? -10.557 5.364 20.778 1.00 64.94 121 GLY A CA 1
ATOM 952 C C . GLY A 1 121 ? -9.874 3.989 20.780 1.00 64.94 121 GLY A C 1
ATOM 953 O O . GLY A 1 121 ? -9.004 3.738 19.942 1.00 64.94 121 GLY A O 1
ATOM 954 N N . ASP A 1 122 ? -10.258 3.099 21.700 1.00 70.12 122 ASP A N 1
ATOM 955 C CA . ASP A 1 122 ? -9.701 1.751 21.798 1.00 70.12 122 ASP A CA 1
ATOM 956 C C . ASP A 1 122 ? -10.182 0.839 20.671 1.00 70.12 122 ASP A C 1
ATOM 958 O O . ASP A 1 122 ? -11.318 0.933 20.196 1.00 70.12 122 ASP A O 1
ATOM 962 N N . VAL A 1 123 ? -9.326 -0.114 20.300 1.00 71.12 123 VAL A N 1
ATOM 963 C CA . VAL A 1 123 ? -9.664 -1.217 19.401 1.00 71.12 123 VAL A CA 1
ATOM 964 C C . VAL A 1 123 ? -9.825 -2.488 20.222 1.00 71.12 123 VAL A C 1
ATOM 966 O O . VAL A 1 123 ? -8.870 -2.993 20.813 1.00 71.12 123 VAL A O 1
ATOM 969 N N . ILE A 1 124 ? -11.043 -3.022 20.248 1.00 66.75 124 ILE A N 1
ATOM 970 C CA . ILE A 1 124 ? -11.350 -4.325 20.841 1.00 66.75 124 ILE A CA 1
ATOM 971 C C . ILE A 1 124 ? -11.206 -5.363 19.731 1.00 66.75 124 ILE A C 1
ATOM 973 O O . ILE A 1 124 ? -11.976 -5.358 18.769 1.00 66.75 124 ILE A O 1
ATOM 977 N N . VAL A 1 125 ? -10.200 -6.225 19.831 1.00 72.94 125 VAL A N 1
ATOM 978 C CA . VAL A 1 125 ? -9.902 -7.260 18.840 1.00 72.94 125 VAL A CA 1
ATOM 979 C C . VAL A 1 125 ? -10.701 -8.510 19.193 1.00 72.94 125 VAL A C 1
ATOM 981 O O . VAL A 1 125 ? -10.447 -9.143 20.212 1.00 72.94 125 VAL A O 1
ATOM 984 N N . LEU A 1 126 ? -11.676 -8.865 18.353 1.00 60.34 126 LEU A N 1
ATOM 985 C CA . LEU A 1 126 ? -12.513 -10.050 18.558 1.00 60.34 126 LEU A CA 1
ATOM 986 C C . LEU A 1 126 ? -11.862 -11.286 17.930 1.00 60.34 126 LEU A C 1
ATOM 988 O O . LEU A 1 126 ? -11.712 -12.309 18.587 1.00 60.34 126 LEU A O 1
ATOM 992 N N . GLU A 1 127 ? -11.451 -11.189 16.662 1.00 62.41 127 GLU A N 1
ATOM 993 C CA . GLU A 1 127 ? -10.853 -12.302 15.916 1.00 62.41 127 GLU A CA 1
ATOM 994 C C . GLU A 1 127 ? -9.841 -11.792 14.886 1.00 62.41 127 GLU A C 1
ATOM 996 O O . GLU A 1 127 ? -10.107 -10.836 14.150 1.00 62.41 127 GLU A O 1
ATOM 1001 N N . VAL A 1 128 ? -8.704 -12.479 14.768 1.00 70.62 128 VAL A N 1
ATOM 1002 C CA . VAL A 1 128 ? -7.700 -12.245 13.722 1.00 70.62 128 VAL A CA 1
ATOM 1003 C C . VAL A 1 128 ? -7.638 -13.486 12.835 1.00 70.62 128 VAL A C 1
ATOM 1005 O O . VAL A 1 128 ? -7.200 -14.547 13.267 1.00 70.62 128 VAL A O 1
ATOM 1008 N N . ARG A 1 129 ? -8.070 -13.362 11.575 1.00 67.44 129 ARG A N 1
ATOM 1009 C CA . ARG A 1 129 ? -8.147 -14.451 10.577 1.00 67.44 129 ARG A CA 1
ATOM 1010 C C . ARG A 1 129 ? -8.960 -15.680 11.023 1.00 67.44 129 ARG A C 1
ATOM 1012 O O . ARG A 1 129 ? -8.679 -16.784 10.578 1.00 67.44 129 ARG A O 1
ATOM 1019 N N . GLY A 1 130 ? -9.972 -15.487 11.868 1.00 60.03 130 GLY A N 1
ATOM 1020 C CA . GLY A 1 130 ? -10.791 -16.587 12.392 1.00 60.03 130 GLY A CA 1
ATOM 1021 C C . GLY A 1 130 ? -10.155 -17.345 13.563 1.00 60.03 130 GLY A C 1
ATOM 1022 O O . GLY A 1 130 ? -10.719 -18.335 14.013 1.00 60.03 130 GLY A O 1
ATOM 1023 N N . GLN A 1 131 ? -9.016 -16.877 14.084 1.00 58.84 131 GLN A N 1
ATOM 1024 C CA . GLN A 1 131 ? -8.494 -17.290 15.384 1.00 58.84 131 GLN A CA 1
ATOM 1025 C C . GLN A 1 131 ? -8.765 -16.206 16.434 1.00 58.84 131 GLN A C 1
ATOM 1027 O O . GLN A 1 131 ? -8.582 -15.010 16.177 1.00 58.84 131 GLN A O 1
ATOM 1032 N N . ALA A 1 132 ? -9.179 -16.636 17.627 1.00 59.28 132 ALA A N 1
ATOM 1033 C CA . ALA A 1 132 ? -9.245 -15.774 18.801 1.00 59.28 132 ALA A CA 1
ATOM 1034 C C . ALA A 1 132 ? -7.832 -15.264 19.170 1.00 59.28 132 ALA A C 1
ATOM 1036 O O . ALA A 1 132 ? -6.845 -15.955 18.890 1.00 59.28 132 ALA A O 1
ATOM 1037 N N . PRO A 1 133 ? -7.704 -14.072 19.785 1.00 60.19 133 PRO A N 1
ATOM 1038 C CA . PRO A 1 133 ? -6.415 -13.539 20.211 1.00 60.19 133 PRO A CA 1
ATOM 1039 C C . PRO A 1 133 ? -5.697 -14.528 21.135 1.00 60.19 133 PRO A C 1
ATOM 1041 O O . PRO A 1 133 ? -6.311 -15.130 22.017 1.00 60.19 133 PRO A O 1
ATOM 1044 N N . THR A 1 134 ? -4.386 -14.676 20.962 1.00 58.38 134 THR A N 1
ATOM 1045 C CA . THR A 1 134 ? -3.569 -15.686 21.663 1.00 58.38 134 THR A CA 1
ATOM 1046 C C . THR A 1 134 ? -3.607 -15.513 23.186 1.00 58.38 134 THR A C 1
ATOM 1048 O O . THR A 1 134 ? -3.550 -16.498 23.917 1.00 58.38 134 THR A O 1
ATOM 1051 N N . ALA A 1 135 ? -3.800 -14.278 23.665 1.00 54.94 135 ALA A N 1
ATOM 1052 C CA . ALA A 1 135 ? -3.991 -13.977 25.085 1.00 54.94 135 ALA A CA 1
ATOM 1053 C C . ALA A 1 135 ? -5.227 -14.662 25.697 1.00 54.94 135 ALA A C 1
ATOM 1055 O O . ALA A 1 135 ? -5.220 -14.991 26.878 1.00 54.94 135 ALA A O 1
ATOM 1056 N N . VAL A 1 136 ? -6.270 -14.922 24.902 1.00 52.78 136 VAL A N 1
ATOM 1057 C CA . VAL A 1 136 ? -7.495 -15.596 25.364 1.00 52.78 136 VAL A CA 1
ATOM 1058 C C . VAL A 1 136 ? -7.299 -17.116 25.423 1.00 52.78 136 VAL A C 1
ATOM 1060 O O . VAL A 1 136 ? -7.842 -17.773 26.305 1.00 52.78 136 VAL A O 1
ATOM 1063 N N . ALA A 1 137 ? -6.494 -17.685 24.518 1.00 48.94 137 ALA A N 1
ATOM 1064 C CA . ALA A 1 137 ? -6.292 -19.133 24.412 1.00 48.94 137 ALA A CA 1
ATOM 1065 C C . ALA A 1 137 ? -5.306 -19.710 25.446 1.00 48.94 137 ALA A C 1
ATOM 1067 O O . ALA A 1 137 ? -5.334 -20.909 25.705 1.00 48.94 137 ALA A O 1
ATOM 1068 N N . ALA A 1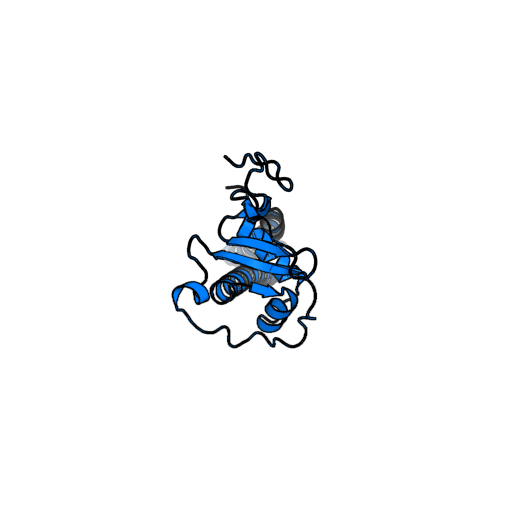 138 ? -4.437 -18.878 26.027 1.00 46.62 138 ALA A N 1
ATOM 1069 C CA . ALA A 1 138 ? -3.352 -19.333 26.897 1.00 46.62 138 ALA A CA 1
ATOM 1070 C C . ALA A 1 138 ? -3.533 -18.981 28.388 1.00 46.62 138 ALA A C 1
ATOM 1072 O O . ALA A 1 138 ? -2.628 -19.244 29.174 1.00 46.62 138 ALA A O 1
ATOM 1073 N N . GLY A 1 139 ? -4.667 -18.393 28.796 1.00 47.12 139 GLY A N 1
ATOM 1074 C CA . GLY A 1 139 ? -4.922 -18.051 30.206 1.00 47.12 139 GLY A CA 1
ATOM 1075 C C . GLY A 1 139 ? -3.859 -17.134 30.832 1.00 47.12 139 GLY A C 1
ATOM 1076 O O . GLY A 1 139 ? -3.672 -17.152 32.046 1.00 47.12 139 GLY A O 1
ATOM 1077 N N . VAL A 1 140 ? -3.130 -16.372 30.011 1.00 41.31 140 VAL A N 1
ATOM 1078 C CA . VAL A 1 140 ? -1.993 -15.563 30.459 1.00 41.31 140 VAL A CA 1
ATOM 1079 C C . VAL A 1 140 ? -2.521 -14.269 31.088 1.00 41.31 140 VAL A C 1
ATOM 1081 O O . VAL A 1 140 ? -3.328 -13.584 30.451 1.00 41.31 140 VAL A O 1
ATOM 1084 N N . PRO A 1 141 ? -2.087 -13.911 32.313 1.00 42.09 141 PRO A N 1
ATOM 1085 C CA . PRO A 1 141 ? -2.435 -12.645 32.942 1.00 42.09 141 PRO A CA 1
ATOM 1086 C C . PRO A 1 141 ? -2.050 -11.472 32.044 1.00 42.09 141 PRO A C 1
ATOM 1088 O O . PRO A 1 141 ? -0.985 -11.458 31.424 1.00 42.09 141 PRO A O 1
ATOM 1091 N N . VAL A 1 142 ? -2.939 -10.486 31.971 1.00 49.56 142 VAL A N 1
ATOM 1092 C CA . VAL A 1 142 ? -2.753 -9.258 31.197 1.00 49.56 142 VAL A CA 1
ATOM 1093 C C . VAL A 1 142 ? -1.766 -8.345 31.937 1.00 49.56 142 VAL A C 1
ATOM 1095 O O . VAL A 1 142 ? -2.134 -7.306 32.480 1.00 49.56 142 VAL A O 1
ATOM 1098 N N . GLU A 1 143 ? -0.502 -8.756 31.998 1.00 46.91 143 GLU A N 1
ATOM 1099 C CA . GLU A 1 143 ? 0.586 -8.000 32.616 1.00 46.91 143 GLU A CA 1
ATOM 1100 C C . GLU A 1 143 ? 1.029 -6.894 31.640 1.00 46.91 143 GLU A C 1
ATOM 1102 O O . GLU A 1 143 ? 1.952 -7.045 30.841 1.00 46.91 143 GLU A O 1
ATOM 1107 N N . GLY A 1 144 ? 0.278 -5.793 31.630 1.00 44.78 144 GLY A N 1
ATOM 1108 C CA . GLY A 1 144 ? 0.545 -4.648 30.752 1.00 44.78 144 GLY A CA 1
ATOM 1109 C C . GLY A 1 144 ? -0.533 -3.562 30.714 1.00 44.78 144 GLY A C 1
ATOM 1110 O O . GLY A 1 144 ? -0.386 -2.587 29.980 1.00 44.78 144 GLY A O 1
ATOM 1111 N N . ILE A 1 145 ? -1.605 -3.692 31.500 1.00 46.03 145 ILE A N 1
ATOM 1112 C CA . ILE A 1 145 ? -2.568 -2.611 31.733 1.00 46.03 145 ILE A CA 1
ATOM 1113 C C . ILE A 1 145 ? -2.196 -1.974 33.071 1.00 46.03 145 ILE A C 1
ATOM 1115 O O . ILE A 1 145 ? -2.366 -2.609 34.106 1.00 46.03 145 ILE A O 1
ATOM 1119 N N . ASN A 1 146 ? -1.698 -0.733 33.076 1.00 45.03 146 ASN A N 1
ATOM 1120 C CA . ASN A 1 146 ? -1.645 0.054 34.310 1.00 45.03 146 ASN A CA 1
ATOM 1121 C C . ASN A 1 146 ? -3.093 0.444 34.692 1.00 45.03 146 ASN A C 1
ATOM 1123 O O . ASN A 1 146 ? -3.696 1.238 33.967 1.00 45.03 146 ASN A O 1
ATOM 1127 N N . PRO A 1 147 ? -3.678 -0.088 35.786 1.00 45.12 147 PRO A N 1
ATOM 1128 C CA . PRO A 1 147 ? -5.097 0.079 36.113 1.00 45.12 147 PRO A CA 1
ATOM 1129 C C . PRO A 1 147 ? -5.438 1.388 36.841 1.00 45.12 147 PRO A C 1
ATOM 1131 O O . PRO A 1 147 ? -6.551 1.537 37.342 1.00 45.12 147 PRO A O 1
ATOM 1134 N N . GLN A 1 148 ? -4.522 2.349 36.961 1.00 47.62 148 GLN A N 1
ATOM 1135 C CA . GLN A 1 148 ? -4.781 3.564 37.740 1.00 47.62 148 GLN A CA 1
ATOM 1136 C C . GLN A 1 148 ? -5.387 4.679 36.886 1.00 47.62 148 GLN A C 1
ATOM 1138 O O . GLN A 1 148 ? -4.716 5.643 36.525 1.00 47.62 148 GLN A O 1
ATOM 1143 N N . LYS A 1 149 ? -6.677 4.502 36.574 1.00 47.69 149 LYS A N 1
ATOM 1144 C CA . LYS A 1 149 ? -7.747 5.521 36.508 1.00 47.69 149 LYS A CA 1
ATOM 1145 C C . LYS A 1 149 ? -9.032 4.844 36.027 1.00 47.69 149 LYS A C 1
ATOM 1147 O O . LYS A 1 149 ? -9.506 5.055 34.915 1.00 47.69 149 LYS A O 1
ATOM 1152 N N . VAL A 1 150 ? -9.566 3.969 36.873 1.00 46.03 150 VAL A N 1
ATOM 1153 C CA . VAL A 1 150 ? -10.957 3.525 36.778 1.00 46.03 150 VAL A CA 1
ATOM 1154 C C . VAL A 1 150 ? -11.656 4.158 37.967 1.00 46.03 150 VAL A C 1
ATOM 1156 O O . VAL A 1 150 ? -11.619 3.636 39.079 1.00 46.03 150 VAL A O 1
ATOM 1159 N N . ASP A 1 151 ? -12.201 5.349 37.741 1.00 41.88 151 ASP A N 1
ATOM 1160 C CA . ASP A 1 151 ? -12.982 6.051 38.745 1.00 41.88 151 ASP A CA 1
ATOM 1161 C C . ASP A 1 151 ? -14.234 5.222 39.040 1.00 41.88 151 ASP A C 1
ATOM 1163 O O . ASP A 1 151 ? -15.072 4.940 38.179 1.00 41.88 151 ASP A O 1
ATOM 1167 N N . ALA A 1 152 ? -14.303 4.776 40.288 1.00 46.72 152 ALA A N 1
ATOM 1168 C CA . ALA A 1 152 ? -15.356 3.965 40.852 1.00 46.72 152 ALA A CA 1
ATOM 1169 C C . ALA A 1 152 ? -16.679 4.741 40.917 1.00 46.72 152 ALA A C 1
ATOM 1171 O O . ALA A 1 152 ? -17.012 5.300 41.959 1.00 46.72 152 ALA A O 1
ATOM 1172 N N . LYS A 1 153 ? -17.455 4.762 39.826 1.00 46.19 153 LYS A N 1
ATOM 1173 C CA . LYS A 1 153 ? -18.920 4.917 39.875 1.00 46.19 153 LYS A CA 1
ATOM 1174 C C . LYS A 1 153 ? -19.575 4.616 38.522 1.00 46.19 153 LYS A C 1
ATOM 1176 O O . LYS A 1 153 ? -19.655 5.493 37.674 1.00 46.19 153 LYS A O 1
ATOM 1181 N N . SER A 1 154 ? -20.073 3.394 38.336 1.00 42.19 154 SER A N 1
ATOM 1182 C CA . SER A 1 154 ? -21.418 3.118 37.795 1.00 42.19 154 SER A CA 1
ATOM 1183 C C . SER A 1 154 ? -21.558 1.615 37.534 1.00 42.19 154 SER A C 1
ATOM 1185 O O . SER A 1 154 ? -21.292 1.116 36.442 1.00 42.19 154 SER A O 1
ATOM 1187 N N . GLN A 1 155 ? -21.961 0.882 38.572 1.00 52.69 155 GLN A N 1
ATOM 1188 C CA . GLN A 1 155 ? -22.668 -0.377 38.386 1.00 52.69 155 GLN A CA 1
ATOM 1189 C C . GLN A 1 155 ? -24.094 0.006 37.967 1.00 52.69 155 GLN A C 1
ATOM 1191 O O . GLN A 1 155 ? -24.936 0.299 38.811 1.00 52.69 155 GLN A O 1
ATOM 1196 N N . GLU A 1 156 ? -24.353 0.049 36.664 1.00 45.25 156 GLU A N 1
ATOM 1197 C CA . GLU A 1 156 ? -25.709 0.093 36.126 1.00 45.25 156 GLU A CA 1
ATOM 1198 C C . GLU A 1 156 ? -25.857 -1.078 35.154 1.00 45.25 156 GLU A C 1
ATOM 1200 O O . GLU A 1 156 ? -25.006 -1.320 34.298 1.00 45.25 156 GLU A O 1
ATOM 1205 N N . VAL A 1 157 ? -26.893 -1.874 35.407 1.00 43.41 157 VAL A N 1
ATOM 1206 C CA . VAL A 1 157 ? -27.180 -3.189 34.831 1.00 43.41 157 VAL A CA 1
ATOM 1207 C C . VAL A 1 157 ? -26.992 -3.173 33.312 1.00 43.41 157 VAL A C 1
ATOM 1209 O O . VAL A 1 157 ? -27.758 -2.544 32.588 1.00 43.41 157 VAL A O 1
ATOM 1212 N N . ILE A 1 158 ? -25.960 -3.867 32.826 1.00 47.53 158 ILE A N 1
ATOM 1213 C CA . ILE A 1 158 ? -25.663 -3.981 31.397 1.00 47.53 158 ILE A CA 1
ATOM 1214 C C . ILE A 1 158 ? -26.631 -5.034 30.831 1.00 47.53 158 ILE A C 1
ATOM 1216 O O . ILE A 1 158 ? -26.465 -6.212 31.154 1.00 47.53 158 ILE A O 1
ATOM 1220 N N . PRO A 1 159 ? -27.646 -4.676 30.014 1.00 48.84 159 PRO A N 1
ATOM 1221 C CA . PRO A 1 159 ? -28.389 -5.688 29.267 1.00 48.84 159 PRO A CA 1
ATOM 1222 C C . PRO A 1 159 ? -27.387 -6.444 28.394 1.00 48.84 159 PRO A C 1
ATOM 1224 O O . PRO A 1 159 ? -26.490 -5.805 27.851 1.00 48.84 159 PRO A O 1
ATOM 1227 N N . GLU A 1 160 ? -27.499 -7.769 28.274 1.00 56.28 160 GLU A N 1
ATOM 1228 C CA . GLU A 1 160 ? -26.591 -8.583 27.454 1.00 56.28 160 GLU A CA 1
ATOM 1229 C C . GLU A 1 160 ? -26.419 -7.943 26.063 1.00 56.28 160 GLU A C 1
ATOM 1231 O O . GLU A 1 160 ? -27.328 -7.941 25.232 1.00 56.28 160 GLU A O 1
ATOM 1236 N N . GLN A 1 161 ? -25.266 -7.319 25.830 1.00 69.94 161 GLN A N 1
ATOM 1237 C CA . GLN A 1 161 ? -24.933 -6.681 24.562 1.00 69.94 161 GLN A CA 1
ATOM 1238 C C . GLN A 1 161 ? -24.242 -7.723 23.691 1.00 69.94 161 GLN A C 1
ATOM 1240 O O . GLN A 1 161 ? -23.273 -8.355 24.110 1.00 69.94 161 GLN A O 1
ATOM 1245 N N . ILE A 1 162 ? -24.760 -7.908 22.482 1.00 76.56 162 ILE A N 1
ATOM 1246 C CA . ILE A 1 162 ? -24.185 -8.780 21.461 1.00 76.56 162 ILE A CA 1
ATOM 1247 C C . ILE A 1 162 ? -23.500 -7.927 20.390 1.00 76.56 162 ILE A C 1
ATOM 1249 O O . ILE A 1 162 ? -23.713 -6.719 20.284 1.00 76.56 162 ILE A O 1
ATOM 1253 N N . TYR A 1 163 ? -22.640 -8.547 19.591 1.00 77.94 163 TYR A N 1
ATOM 1254 C CA . TYR A 1 163 ? -21.939 -7.862 18.509 1.00 77.94 163 TYR A CA 1
ATOM 1255 C C . TYR A 1 163 ? -22.566 -8.219 17.172 1.00 77.94 163 TYR A C 1
ATOM 1257 O O . TYR A 1 163 ? -22.904 -9.373 16.915 1.00 77.94 163 TYR A O 1
ATOM 1265 N N . CYS A 1 164 ? -22.685 -7.229 16.292 1.00 80.75 164 CYS A N 1
ATOM 1266 C CA . CYS A 1 164 ? -23.146 -7.468 14.936 1.00 80.75 164 CYS A CA 1
ATOM 1267 C C . CYS A 1 164 ? -22.093 -8.301 14.178 1.00 80.75 164 CYS A C 1
ATOM 1269 O O . CYS A 1 164 ? -20.964 -7.827 14.023 1.00 80.75 164 CYS A O 1
ATOM 1271 N N . PRO A 1 165 ? -22.429 -9.487 13.636 1.00 74.56 165 PRO A N 1
ATOM 1272 C CA . PRO A 1 165 ? -21.469 -10.325 12.917 1.00 74.56 165 PRO A CA 1
ATOM 1273 C C . PRO A 1 165 ? -21.036 -9.714 11.576 1.00 74.56 165 PRO A C 1
ATOM 1275 O O . PRO A 1 165 ? -20.007 -10.105 11.029 1.00 74.56 165 PRO A O 1
ATOM 1278 N N . TYR A 1 166 ? -21.790 -8.741 11.056 1.00 74.25 166 TYR A N 1
ATOM 1279 C CA . TYR A 1 166 ? -21.530 -8.110 9.762 1.00 74.25 166 TYR A CA 1
ATOM 1280 C C . TYR A 1 166 ? -20.609 -6.891 9.852 1.00 74.25 166 TYR A C 1
ATOM 1282 O O . TYR A 1 166 ? -19.791 -6.682 8.960 1.00 74.25 166 TYR A O 1
ATOM 1290 N N . CYS A 1 167 ? -20.723 -6.077 10.906 1.00 72.19 167 CYS A N 1
ATOM 1291 C CA . CYS A 1 167 ? -19.935 -4.843 11.038 1.00 72.19 167 CYS A CA 1
ATOM 1292 C C . CYS A 1 167 ? -19.225 -4.657 12.384 1.00 72.19 167 CYS A C 1
ATOM 1294 O O . CYS A 1 167 ? -18.455 -3.708 12.528 1.00 72.19 167 CYS A O 1
ATOM 1296 N N . GLY A 1 168 ? -19.442 -5.548 13.355 1.00 71.12 168 GLY A N 1
ATOM 1297 C CA . GLY A 1 168 ? -18.736 -5.556 14.640 1.00 71.12 168 GLY A CA 1
ATOM 1298 C C . GLY A 1 168 ? -19.181 -4.491 15.645 1.00 71.12 168 GLY A C 1
ATOM 1299 O O . GLY A 1 168 ? -18.581 -4.387 16.709 1.00 71.12 168 GLY A O 1
ATOM 1300 N N . SER A 1 169 ? -20.210 -3.695 15.343 1.00 78.00 169 SER A N 1
ATOM 1301 C CA . SER A 1 169 ? -20.760 -2.723 16.294 1.00 78.00 169 SER A CA 1
ATOM 1302 C C . SER A 1 169 ? -21.613 -3.384 17.371 1.00 78.00 169 SER A C 1
ATOM 1304 O O . SER A 1 169 ? -22.208 -4.440 17.138 1.00 78.00 169 SER A O 1
ATOM 1306 N N . PHE A 1 170 ? -21.719 -2.713 18.518 1.00 77.12 170 PHE A N 1
ATOM 1307 C CA . PHE A 1 170 ? -22.600 -3.103 19.614 1.00 77.12 170 PHE A CA 1
ATOM 1308 C C . PHE A 1 170 ? -24.064 -3.080 19.182 1.00 77.12 170 PHE A C 1
ATOM 1310 O O . PHE A 1 170 ? -24.528 -2.106 18.583 1.00 77.12 170 PHE A O 1
ATOM 1317 N N . VAL A 1 171 ? -24.776 -4.151 19.504 1.00 84.88 171 VAL A N 1
ATOM 1318 C CA . VAL A 1 171 ? -26.211 -4.322 19.281 1.00 84.88 171 VAL A CA 1
ATOM 1319 C C . VAL A 1 171 ? -26.826 -4.965 20.514 1.00 84.88 171 VAL A C 1
ATOM 1321 O O . VAL A 1 171 ? -26.181 -5.717 21.248 1.00 84.88 171 VAL A O 1
ATOM 1324 N N . ARG A 1 172 ? -28.068 -4.609 20.815 1.00 81.38 172 ARG A N 1
ATOM 1325 C CA . ARG A 1 172 ? -28.756 -5.159 21.980 1.00 81.38 172 ARG A CA 1
ATOM 1326 C C . ARG A 1 172 ? -29.244 -6.563 21.639 1.00 81.38 172 ARG A C 1
ATOM 1328 O O . ARG A 1 172 ? -29.649 -6.829 20.507 1.00 81.38 172 ARG A O 1
ATOM 1335 N N . LYS A 1 173 ? -29.197 -7.484 22.606 1.00 74.31 173 LYS A N 1
ATOM 1336 C CA . LYS A 1 173 ? -29.755 -8.831 22.433 1.00 74.31 173 LYS A CA 1
ATOM 1337 C C . LYS A 1 173 ? -31.262 -8.701 22.184 1.00 74.31 173 LYS A C 1
ATOM 1339 O O . LYS A 1 173 ? -31.988 -8.224 23.049 1.00 74.31 173 LYS A O 1
ATOM 1344 N N . GLY A 1 174 ? -31.694 -9.062 20.974 1.00 78.19 174 GLY A N 1
ATOM 1345 C CA . GLY A 1 174 ? -33.069 -8.887 20.487 1.00 78.19 174 GLY A CA 1
ATOM 1346 C C . GLY A 1 174 ? -33.237 -7.877 19.343 1.00 78.19 174 GLY A C 1
ATOM 1347 O O . GLY A 1 174 ? -34.307 -7.844 18.738 1.00 78.19 174 GLY A O 1
ATOM 1348 N N . ASP A 1 175 ? -32.209 -7.091 18.998 1.00 82.44 175 ASP A N 1
ATOM 1349 C CA . ASP A 1 175 ? -32.262 -6.212 17.824 1.00 82.44 175 ASP A CA 1
ATOM 1350 C C . ASP A 1 175 ? -32.356 -7.055 16.540 1.00 82.44 175 ASP A C 1
ATOM 1352 O O . ASP A 1 175 ? -31.491 -7.885 16.283 1.00 82.44 175 ASP A O 1
ATOM 1356 N N . MET A 1 176 ? -33.377 -6.821 15.707 1.00 83.44 176 MET A N 1
ATOM 1357 C CA . MET A 1 176 ? -33.544 -7.506 14.410 1.00 83.44 176 MET A CA 1
ATOM 1358 C C . MET A 1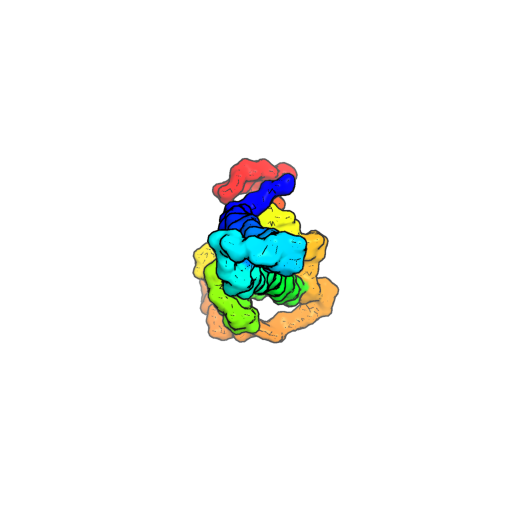 176 ? -32.581 -7.003 13.325 1.00 83.44 176 MET A C 1
ATOM 1360 O O . MET A 1 176 ? -32.342 -7.688 12.326 1.00 83.44 176 MET A O 1
ATOM 1364 N N . PHE A 1 177 ? -32.058 -5.787 13.492 1.00 87.94 177 PHE A N 1
ATOM 1365 C CA . PHE A 1 177 ? -31.156 -5.129 12.554 1.00 87.94 177 PHE A CA 1
ATOM 1366 C C . PHE A 1 177 ? -30.082 -4.357 13.307 1.00 87.94 177 PHE A C 1
ATOM 1368 O O . PHE A 1 177 ? -30.304 -3.836 14.396 1.00 87.94 177 PHE A O 1
ATOM 1375 N N . CYS A 1 178 ? -28.907 -4.248 12.703 1.00 86.88 178 CYS A N 1
ATOM 1376 C CA . CYS A 1 178 ? -27.825 -3.484 13.285 1.00 86.88 178 CYS A CA 1
ATOM 1377 C C . CYS A 1 178 ? -28.009 -1.976 13.067 1.00 86.88 178 CYS A C 1
ATOM 1379 O O . CYS A 1 178 ? -28.007 -1.515 11.929 1.00 86.88 178 CYS A O 1
ATOM 1381 N N . ASN A 1 179 ? -28.031 -1.199 14.153 1.00 84.56 179 ASN A N 1
ATOM 1382 C CA . ASN A 1 179 ? -28.161 0.266 14.114 1.00 84.56 179 ASN A CA 1
ATOM 1383 C C . ASN A 1 179 ? -27.006 0.995 13.399 1.00 84.56 179 ASN A C 1
ATOM 1385 O O . ASN A 1 179 ? -27.149 2.159 13.044 1.00 84.56 179 ASN A O 1
ATOM 1389 N N . ASN A 1 180 ? -25.862 0.335 13.194 1.00 81.88 180 ASN A N 1
ATOM 1390 C CA . ASN A 1 180 ? -24.695 0.943 12.550 1.00 81.88 180 ASN A CA 1
ATOM 1391 C C . ASN A 1 180 ? -24.585 0.609 11.055 1.00 81.88 180 ASN A C 1
ATOM 1393 O O . ASN A 1 180 ? -24.198 1.452 10.255 1.00 81.88 180 ASN A O 1
ATOM 1397 N N . CYS A 1 181 ? -24.891 -0.633 10.668 1.00 81.56 181 CYS A N 1
ATOM 1398 C CA . CYS A 1 181 ? -24.697 -1.101 9.290 1.00 81.56 181 CYS A CA 1
ATOM 1399 C C . CYS A 1 181 ? -25.966 -1.610 8.596 1.00 81.56 181 CYS A C 1
ATOM 1401 O O . CYS A 1 181 ? -25.896 -2.000 7.435 1.00 81.56 181 CYS A O 1
ATOM 1403 N N . GLY A 1 182 ? -27.112 -1.636 9.281 1.00 85.69 182 GLY A N 1
ATOM 1404 C CA . GLY A 1 182 ? -28.405 -2.047 8.722 1.00 85.69 182 GLY A CA 1
ATOM 1405 C C . GLY A 1 182 ? -28.552 -3.547 8.447 1.00 85.69 182 GLY A C 1
ATOM 1406 O O . GLY A 1 182 ? -29.580 -3.980 7.936 1.00 85.69 182 GLY A O 1
ATOM 1407 N N . SER A 1 183 ? -27.550 -4.364 8.774 1.00 85.38 183 SER A N 1
ATOM 1408 C CA . SER A 1 183 ? -27.587 -5.811 8.546 1.00 85.38 183 SER A CA 1
ATOM 1409 C C . SER A 1 183 ? -28.598 -6.507 9.460 1.00 85.38 183 SER A C 1
ATOM 1411 O O . SER A 1 183 ? -28.644 -6.193 10.649 1.00 85.38 183 SER A O 1
ATOM 1413 N N . SER A 1 184 ? -29.343 -7.486 8.942 1.00 88.38 184 SER A N 1
ATOM 1414 C CA . SER A 1 184 ? -30.294 -8.272 9.741 1.00 88.38 184 SER A CA 1
ATOM 1415 C C . SER A 1 184 ? -29.573 -9.232 10.689 1.00 88.38 184 SER A C 1
ATOM 1417 O O . SER A 1 184 ? -28.704 -9.993 10.267 1.00 88.38 184 SER A O 1
ATOM 1419 N N . LEU A 1 185 ? -29.930 -9.170 11.968 1.00 81.50 185 LEU A N 1
ATOM 1420 C CA . LEU A 1 185 ? -29.407 -9.984 13.059 1.00 81.50 185 LEU A CA 1
ATOM 1421 C C . LEU A 1 185 ? -30.490 -11.006 13.401 1.00 81.50 185 LEU A C 1
ATOM 1423 O O . LEU A 1 185 ? -31.439 -10.700 14.120 1.00 81.50 185 LEU A O 1
ATOM 1427 N N . LYS A 1 186 ? -30.405 -12.180 12.789 1.00 61.75 186 LYS A N 1
ATOM 1428 C CA . LYS A 1 186 ? -31.342 -13.282 12.988 1.00 61.75 186 LYS A CA 1
ATOM 1429 C C . LYS A 1 186 ? -30.573 -14.519 13.407 1.00 61.75 186 LYS A C 1
ATOM 1431 O O . LYS A 1 186 ? -29.453 -14.690 12.872 1.00 61.75 186 LYS A O 1
#

pLDDT: mean 76.06, std 15.65, range [41.31, 94.69]

Secondary structure (DSSP, 8-state):
----HHHHHHHHHHHHHHHHHHHHHHHHHHHHHHHHHH----S--THHHHHHHHHHHHHHHHHHHHHHHHHHHHHHHHH-SEEEHHHHHHHHT--HHHHHHHHHHHHHTTSEEEEE-TTT-EEEEEEETTBPPHHHHTT---TT-------S--------EEE-TTT--EEETT-SB-TTT--B--

Sequence (186 aa):
MKMSTSRRAINTSNIWTFTIGIGLILWGVIWLVVKFRFGKDITGTPWLILIGGIMLIAAITNVMSYRYNRDKVLGALKSYPRVSLAQLASELKMQEKDVKSIIVDLRTEGQLKASFDPKSGDVIVLEVRGQAPTAVAAGVPVEGINPQKVDAKSQEVIPEQIYCPYCGSFVRKGDMFCNNCGSSLK

Radius of gyration: 24.99 Å; chains: 1; bounding box: 61×30×77 Å

Foldseek 3Di:
DDQDPVVVVLVVVLVVLLVQLVVLLVVLVVQVCCCVPPVDRDPDDNCSNVVSVVSVVVSVVSVVVLVVLLVLLLVVLLADQKDALVVSCVVSVHDSVSSVVSQVSCVVVVQWQWDADPPRRMIRTQDGNNHGRPCVVPVDPPPPDPPPDPPDDDPDDDQPWDADPNRGDTDHVPDQADPPPRHGDD